Protein 4X1P (pdb70)

Foldseek 3Di:
DADFDFDFLLVVQQKKWKWFADPVGDIGTQEIWGNADQFKTKFFQVSCVVPVDQQGMKMKGLQFFRPDRDPPMDIWGFPDKAADPPWDDDPFFIPSTMIMTGTAHPVRGTDDDDSRHDHAHADAAPDADDFQAKWKAKFQAPNALPDPDTGGGIGMHIWTWHDPVLCCPVLAPNPSDDPQKTFTAHPQLRAADYPRHFTTFTWGQRPNGTHRQWTFGGWDGHSDPNITTMTGGRSNCVVVVVVVVVD/DDDDVPDRD

Radius of gyration: 16.73 Å; Cα contacts (8 Å, |Δi|>4): 683; chains: 2; bounding box: 39×40×45 Å

Secondary structure (DSSP, 8-state):
---------/-BSSEE--GGGSTTEEEEEEE-TTS-EEEEEEEEEEETTEEEE-GGGTTTS--GGGEEEEES--BSSS--TT-EEEEEEEEEE-TT-EE-SS-EES--EEEEEE-TTS-----BTTB---BPPPTT--PPTT-EEEEEES--SSTT-SS--SB-EEEEEEEE-HHHHTSTTTTGGG--TTEEEEE-TTS--B--TT-TT-EEEEEETTEEEEEEEEEE-SSSSBTTB-EEEEEGGG-HHHHHHHHH-

Sequence (256 aa):
IIGGEFTTIENQPWFAAIYRRHRGGSVTYVCGGSLISPCWVISATHCFIDYPKKEDYIVYLGRSRLNSNTQGEMKFEVENLILHKDYSADTLAYHNDIALLKIRSKEGRCAQPSRTIQTIALPSMYNDPQFGTSCEITGFGKEQSTDYLYPEQLKMTVVKLISHRECQQPHYYGSEVTTKMLCAADPQWKTDSCQGDSGGPLVCSLQGRMTLTGIVSWGRGCALKDKPGVYTRVSHFLPWIRSHTKECPAYSYLDCC

Nearest PDB structures (foldseek):
  4h42-assembly1_U  TM=1.001E+00  e=3.809E-50  Homo sapiens
  3mwi-assembly1_U  TM=1.003E+00  e=4.498E-50  Homo sapiens
  6l05-assembly1_U  TM=1.001E+00  e=8.741E-50  Homo sapiens
  1sc8-assembly1_U  TM=9.979E-01  e=1.153E-49  Homo sapiens
  3ig6-assembly1_B  TM=9.899E-01  e=9.995E-49  Homo sapiens

Solvent-accessible surface area: 11824 Å² total

Structure (mmCIF, N/CA/C/O backbone):
data_4X1P
#
_entry.id   4X1P
#
_cell.length_a   121.082
_cell.length_b   121.082
_cell.length_c   43.242
_cell.angle_alpha   90.00
_cell.angle_beta   90.00
_cell.angle_gamma   120.00
#
_symmetry.space_group_name_H-M   'H 3'
#
loop_
_entity.id
_entity.type
_entity.pdbx_description
1 polymer 'Urokinase-type plasminogen activator'
2 polymer MUPAIN-1-17
3 non-polymer 'SULFATE ION'
4 non-polymer 'TRIETHYLENE GLYCOL'
5 non-polymer piperidine-1-carboximidamide
6 water water
#
loop_
_atom_site.group_PDB
_atom_site.id
_atom_site.type_symbol
_atom_site.label_atom_id
_atom_site.label_alt_id
_atom_site.label_comp_id
_atom_site.label_asym_id
_atom_site.label_entity_id
_atom_site.label_seq_id
_atom_site.pdbx_PDB_ins_code
_atom_site.Cartn_x
_atom_site.Cartn_y
_atom_site.Cartn_z
_atom_site.occupancy
_atom_site.B_iso_or_equiv
_atom_site.auth_seq_id
_atom_site.auth_comp_id
_atom_site.auth_asym_id
_atom_site.auth_atom_id
_atom_site.pdbx_PDB_model_num
ATOM 1 N N . ILE A 1 1 ? 34.758 9.079 -8.202 1.00 10.97 16 ILE U N 1
ATOM 2 C CA . ILE A 1 1 ? 36.187 9.607 -8.156 1.00 11.67 16 ILE U CA 1
ATOM 3 C C . ILE A 1 1 ? 36.971 9.115 -9.340 1.00 12.24 16 ILE U C 1
ATOM 4 O O . ILE A 1 1 ? 37.140 7.939 -9.433 1.00 13.25 16 ILE U O 1
ATOM 9 N N . ILE A 1 2 ? 37.419 10.066 -10.200 1.00 11.31 17 ILE U N 1
ATOM 10 C CA . ILE A 1 2 ? 38.283 9.688 -11.306 1.00 11.55 17 ILE U CA 1
ATOM 11 C C . ILE A 1 2 ? 39.713 9.648 -10.691 1.00 12.19 17 ILE U C 1
ATOM 12 O O . ILE A 1 2 ? 40.083 10.578 -9.962 1.00 13.57 17 ILE U O 1
ATOM 17 N N . GLY A 1 3 ? 40.489 8.612 -11.023 1.00 12.79 18 GLY U N 1
ATOM 18 C CA . GLY A 1 3 ? 41.808 8.475 -10.456 1.00 14.16 18 GLY U CA 1
ATOM 19 C C . GLY A 1 3 ? 41.752 8.242 -8.919 1.00 15.44 18 GLY U C 1
ATOM 20 O O . GLY A 1 3 ? 40.811 7.603 -8.441 1.00 16.19 18 GLY U O 1
ATOM 21 N N . GLY A 1 4 ? 42.702 8.765 -8.149 1.00 14.44 19 GLY U N 1
ATOM 22 C CA . GLY A 1 4 ? 42.669 8.485 -6.705 1.00 12.43 19 GLY U CA 1
ATOM 23 C C . GLY A 1 4 ? 42.896 7.078 -6.380 1.00 14.11 19 GLY U C 1
ATOM 24 O O . GLY A 1 4 ? 43.536 6.343 -7.179 1.00 14.93 19 GLY U O 1
ATOM 25 N N . GLU A 1 5 ? 42.396 6.677 -5.198 1.00 13.02 20 GLU U N 1
ATOM 26 C CA . GLU A 1 5 ? 42.701 5.392 -4.681 1.00 13.03 20 GLU U CA 1
ATOM 27 C C . GLU A 1 5 ? 41.506 4.855 -3.968 1.00 13.07 20 GLU U C 1
ATOM 28 O O . GLU A 1 5 ? 40.626 5.622 -3.423 1.00 13.85 20 GLU U O 1
ATOM 34 N N . PHE A 1 6 ? 41.459 3.544 -3.922 1.00 11.40 21 PHE U N 1
ATOM 35 C CA . PHE A 1 6 ? 40.458 2.930 -3.028 1.00 11.51 21 PHE U CA 1
ATOM 36 C C . PHE A 1 6 ? 40.746 3.179 -1.602 1.00 13.31 21 PHE U C 1
ATOM 37 O O . PHE A 1 6 ? 41.882 3.375 -1.243 1.00 14.46 21 PHE U O 1
ATOM 45 N N . THR A 1 7 ? 39.684 3.117 -0.816 1.00 13.29 22 THR U N 1
ATOM 46 C CA . THR A 1 7 ? 39.828 3.332 0.617 1.00 13.91 22 THR U CA 1
ATOM 47 C C . THR A 1 7 ? 38.779 2.519 1.373 1.00 13.29 22 THR U C 1
ATOM 48 O O . THR A 1 7 ? 37.927 1.862 0.778 1.00 14.59 22 THR U O 1
ATOM 52 N N . THR A 1 8 ? 38.744 2.725 2.671 1.00 13.85 23 THR U N 1
ATOM 53 C CA . THR A 1 8 ? 37.631 2.193 3.501 1.00 12.98 23 THR U CA 1
ATOM 54 C C . THR A 1 8 ? 37.230 3.314 4.446 1.00 12.44 23 THR U C 1
ATOM 55 O O . THR A 1 8 ? 37.841 4.359 4.558 1.00 14.67 23 THR U O 1
ATOM 59 N N . ILE A 1 9 ? 36.092 3.052 5.125 1.00 12.95 24 ILE U N 1
ATOM 60 C CA . ILE A 1 9 ? 35.399 4.129 5.876 1.00 12.28 24 ILE U CA 1
ATOM 61 C C . ILE A 1 9 ? 36.207 4.555 7.073 1.00 11.60 24 ILE U C 1
ATOM 62 O O . ILE A 1 9 ? 36.008 5.674 7.539 1.00 13.36 24 ILE U O 1
ATOM 67 N N . GLU A 1 10 ? 37.136 3.721 7.552 1.00 12.73 25 GLU U N 1
ATOM 68 C CA . GLU A 1 10 ? 37.986 4.224 8.620 1.00 12.90 25 GLU U CA 1
ATOM 69 C C . GLU A 1 10 ? 38.764 5.448 8.254 1.00 12.39 25 GLU U C 1
ATOM 70 O O . GLU A 1 10 ? 39.150 6.197 9.189 1.00 13.99 25 GLU U O 1
ATOM 76 N N . ASN A 1 11 ? 39.039 5.673 6.962 1.00 12.35 26 ASN U N 1
ATOM 77 C CA . ASN A 1 11 ? 39.813 6.806 6.504 1.00 13.24 26 ASN U CA 1
ATOM 78 C C . ASN A 1 11 ? 38.922 8.039 6.164 1.00 14.51 26 ASN U C 1
ATOM 79 O O . ASN A 1 11 ? 39.414 9.080 5.767 1.00 16.37 26 ASN U O 1
ATOM 84 N N . GLN A 1 12 ? 37.638 7.892 6.425 1.00 13.55 27 GLN U N 1
ATOM 85 C CA . GLN A 1 12 ? 36.683 9.040 6.155 1.00 14.37 27 GLN U CA 1
ATOM 86 C C . GLN A 1 12 ? 35.407 8.721 6.969 1.00 12.62 27 GLN U C 1
ATOM 87 O O . GLN A 1 12 ? 34.296 8.501 6.433 1.00 13.20 27 GLN U O 1
ATOM 93 N N . PRO A 1 13 ? 35.536 8.628 8.299 1.00 13.24 28 PRO U N 1
ATOM 94 C CA . PRO A 1 13 ? 34.441 7.951 9.033 1.00 11.73 28 PRO U CA 1
ATOM 95 C C . PRO A 1 13 ? 33.167 8.791 9.284 1.00 12.00 28 PRO U C 1
ATOM 96 O O . PRO A 1 13 ? 32.190 8.237 9.800 1.00 15.72 28 PRO U O 1
ATOM 100 N N . TRP A 1 14 ? 33.239 10.019 8.792 1.00 12.31 29 TRP U N 1
ATOM 101 C CA . TRP A 1 14 ? 32.033 10.907 8.715 1.00 13.38 29 TRP U CA 1
ATOM 102 C C . TRP A 1 14 ? 31.304 10.691 7.432 1.00 13.03 29 TRP U C 1
ATOM 103 O O . TRP A 1 14 ? 30.201 11.257 7.208 1.00 13.06 29 TRP U O 1
ATOM 114 N N . PHE A 1 15 ? 31.799 9.844 6.532 1.00 12.23 30 PHE U N 1
ATOM 115 C CA . PHE A 1 15 ? 31.138 9.798 5.206 1.00 10.74 30 PHE U CA 1
ATOM 116 C C . PHE A 1 15 ? 29.824 9.028 5.301 1.00 10.73 30 PHE U C 1
ATOM 117 O O . PHE A 1 15 ? 29.777 7.949 5.898 1.00 13.11 30 PHE U O 1
ATOM 125 N N . ALA A 1 16 ? 28.744 9.616 4.731 1.00 9.92 31 ALA U N 1
ATOM 126 C CA . ALA A 1 16 ? 27.434 8.973 4.747 1.00 10.73 31 ALA U CA 1
ATOM 127 C C . ALA A 1 16 ? 27.032 8.647 3.324 1.00 11.97 31 ALA U C 1
ATOM 128 O O . ALA A 1 16 ? 27.221 9.424 2.416 1.00 13.00 31 ALA U O 1
ATOM 130 N N . ALA A 1 17 ? 26.516 7.441 3.162 1.00 11.15 32 ALA U N 1
ATOM 131 C CA . ALA A 1 17 ? 26.066 6.913 1.877 1.00 11.21 32 ALA U CA 1
ATOM 132 C C . ALA A 1 17 ? 24.545 6.972 1.876 1.00 11.92 32 ALA U C 1
ATOM 133 O O . ALA A 1 17 ? 23.891 6.378 2.770 1.00 12.82 32 ALA U O 1
ATOM 135 N N . ILE A 1 18 ? 24.006 7.760 0.911 1.00 12.06 33 ILE U N 1
ATOM 136 C CA . ILE A 1 18 ? 22.560 8.019 0.863 1.00 12.72 33 ILE U CA 1
ATOM 137 C C . ILE A 1 18 ? 21.872 7.360 -0.318 1.00 12.54 33 ILE U C 1
ATOM 138 O O . ILE A 1 18 ? 22.403 7.456 -1.435 1.00 12.98 33 ILE U O 1
ATOM 143 N N . TYR A 1 19 ? 20.829 6.549 -0.048 1.00 13.93 34 TYR U N 1
ATOM 144 C CA . TYR A 1 19 ? 20.130 5.786 -1.024 1.00 14.39 34 TYR U CA 1
ATOM 145 C C . TYR A 1 19 ? 18.637 6.188 -1.070 1.00 14.13 34 TYR U C 1
ATOM 146 O O . TYR A 1 19 ? 18.133 6.735 -0.131 1.00 14.58 34 TYR U O 1
ATOM 155 N N . ARG A 1 20 ? 17.998 5.900 -2.207 1.00 15.59 35 ARG U N 1
ATOM 156 C CA . ARG A 1 20 ? 16.565 6.155 -2.416 1.00 17.56 35 ARG U CA 1
ATOM 157 C C . ARG A 1 20 ? 15.802 4.864 -2.703 1.00 19.40 35 ARG U C 1
ATOM 158 O O . ARG A 1 20 ? 16.242 4.128 -3.465 1.00 17.90 35 ARG U O 1
ATOM 166 N N . ARG A 1 21 ? 14.663 4.650 -2.061 1.00 19.24 36 ARG U N 1
ATOM 167 C CA . ARG A 1 21 ? 13.774 3.543 -2.363 1.00 26.86 36 ARG U CA 1
ATOM 168 C C . ARG A 1 21 ? 12.758 3.908 -3.424 1.00 28.65 36 ARG U C 1
ATOM 169 O O . ARG A 1 21 ? 12.173 4.940 -3.386 1.00 26.99 36 ARG U O 1
ATOM 177 N N . HIS A 1 22 ? 12.608 3.037 -4.393 1.00 26.57 37 HIS U N 1
ATOM 178 C CA . HIS A 1 22 ? 11.699 3.231 -5.491 1.00 33.32 37 HIS U CA 1
ATOM 179 C C . HIS A 1 22 ? 10.353 2.638 -5.256 1.00 32.55 37 HIS U C 1
ATOM 180 O O . HIS A 1 22 ? 10.195 1.664 -4.546 1.00 35.52 37 HIS U O 1
ATOM 187 N N . ARG A 1 23 A 9.374 3.283 -5.870 1.00 57.02 37 ARG U N 1
ATOM 188 C CA . ARG A 1 23 A 7.989 2.821 -5.913 1.00 61.99 37 ARG U CA 1
ATOM 189 C C . ARG A 1 23 A 7.824 1.288 -5.793 1.00 65.10 37 ARG U C 1
ATOM 190 O O . ARG A 1 23 A 7.152 0.803 -4.900 1.00 66.30 37 ARG U O 1
ATOM 198 N N . GLY A 1 24 B 8.458 0.530 -6.654 1.00 45.39 37 GLY U N 1
ATOM 199 C CA . GLY A 1 24 B 8.374 -0.898 -6.533 1.00 45.57 37 GLY U CA 1
ATOM 200 C C . GLY A 1 24 B 9.405 -1.579 -5.667 1.00 39.79 37 GLY U C 1
ATOM 201 O O . GLY A 1 24 B 9.560 -2.778 -5.725 1.00 51.01 37 GLY U O 1
ATOM 202 N N . GLY A 1 25 C 10.136 -0.816 -4.857 1.00 42.18 37 GLY U N 1
ATOM 203 C CA . GLY A 1 25 C 10.985 -1.401 -3.836 1.00 43.03 37 GLY U CA 1
ATOM 204 C C . GLY A 1 25 C 12.478 -1.551 -4.044 1.00 36.43 37 GLY U C 1
ATOM 205 O O . GLY A 1 25 C 13.171 -1.832 -3.119 1.00 42.15 37 GLY U O 1
ATOM 206 N N . SER A 1 26 D 12.956 -1.342 -5.252 1.00 31.32 37 SER U N 1
ATOM 207 C CA . SER A 1 26 D 14.404 -1.321 -5.448 1.00 27.64 37 SER U CA 1
ATOM 208 C C . SER A 1 26 D 15.007 -0.086 -4.811 1.00 28.80 37 SER U C 1
ATOM 209 O O . SER A 1 26 D 14.340 0.864 -4.692 1.00 31.87 37 SER U O 1
ATOM 212 N N . VAL A 1 27 ? 16.272 -0.174 -4.417 1.00 24.85 38 VAL U N 1
ATOM 213 C CA . VAL A 1 27 ? 16.970 0.874 -3.725 1.00 24.28 38 VAL U CA 1
ATOM 214 C C . VAL A 1 27 ? 18.218 1.235 -4.513 1.00 24.47 38 VAL U C 1
ATOM 215 O O . VAL A 1 27 ? 18.967 0.391 -4.847 1.00 26.35 38 VAL U O 1
ATOM 219 N N . THR A 1 28 ? 18.387 2.493 -4.830 1.00 17.16 39 THR U N 1
ATOM 220 C CA . THR A 1 28 ? 19.511 2.918 -5.612 1.00 17.71 39 THR U CA 1
ATOM 221 C C . THR A 1 28 ? 20.335 4.010 -4.890 1.00 15.69 39 THR U C 1
ATOM 222 O O . THR A 1 28 ? 19.810 4.687 -4.141 1.00 15.76 39 THR U O 1
ATOM 226 N N . TYR A 1 29 ? 21.631 4.098 -5.169 1.00 13.76 40 TYR U N 1
ATOM 227 C CA . TYR A 1 29 ? 22.455 5.123 -4.518 1.00 14.75 40 TYR U CA 1
ATOM 228 C C . TYR A 1 29 ? 22.131 6.509 -5.090 1.00 15.69 40 TYR U C 1
ATOM 229 O O . TYR A 1 29 ? 21.938 6.683 -6.347 1.00 17.42 40 TYR U O 1
ATOM 238 N N . VAL A 1 30 ? 22.115 7.483 -4.218 1.00 12.10 41 VAL U N 1
ATOM 239 C CA . VAL A 1 30 ? 21.858 8.877 -4.567 1.00 13.62 41 VAL U CA 1
ATOM 240 C C . VAL A 1 30 ? 23.101 9.663 -4.539 1.00 13.53 41 VAL U C 1
ATOM 241 O O . VAL A 1 30 ? 23.479 10.250 -5.522 1.00 15.02 41 VAL U O 1
ATOM 245 N N . CYS A 1 31 ? 23.685 9.821 -3.366 1.00 12.27 42 CYS U N 1
ATOM 246 C CA . CYS A 1 31 ? 24.733 10.866 -3.210 1.00 12.96 42 CYS U CA 1
ATOM 247 C C . CYS A 1 31 ? 25.449 10.532 -1.922 1.00 12.35 42 CYS U C 1
ATOM 248 O O . CYS A 1 31 ? 25.002 9.731 -1.128 1.00 12.19 42 CYS U O 1
ATOM 251 N N . GLY A 1 32 ? 26.549 11.258 -1.725 1.00 11.70 43 GLY U N 1
ATOM 252 C CA . GLY A 1 32 ? 27.215 11.219 -0.425 1.00 10.46 43 GLY U CA 1
ATOM 253 C C . GLY A 1 32 ? 26.793 12.302 0.517 1.00 11.61 43 GLY U C 1
ATOM 254 O O . GLY A 1 32 ? 25.997 13.188 0.158 1.00 11.75 43 GLY U O 1
ATOM 255 N N . GLY A 1 33 ? 27.259 12.197 1.783 1.00 11.17 44 GLY U N 1
ATOM 256 C CA . GLY A 1 33 ? 27.017 13.275 2.730 1.00 11.49 44 GLY U CA 1
ATOM 257 C C . GLY A 1 33 ? 28.093 13.189 3.811 1.00 12.62 44 GLY U C 1
ATOM 258 O O . GLY A 1 33 ? 28.912 12.281 3.748 1.00 12.90 44 GLY U O 1
ATOM 259 N N . SER A 1 34 ? 28.023 14.093 4.805 1.00 11.89 45 SER U N 1
ATOM 260 C CA . SER A 1 34 ? 28.992 14.054 5.913 1.00 11.72 45 SER U CA 1
ATOM 261 C C . SER A 1 34 ? 28.283 14.207 7.263 1.00 13.28 45 SER U C 1
ATOM 262 O O . SER A 1 34 ? 27.460 15.095 7.415 1.00 12.91 45 SER U O 1
ATOM 265 N N . LEU A 1 35 ? 28.702 13.406 8.244 1.00 12.96 46 LEU U N 1
ATOM 266 C CA . LEU A 1 35 ? 28.115 13.427 9.610 1.00 12.76 46 LEU U CA 1
ATOM 267 C C . LEU A 1 35 ? 28.745 14.664 10.296 1.00 14.69 46 LEU U C 1
ATOM 268 O O . LEU A 1 35 ? 29.924 14.729 10.525 1.00 14.98 46 LEU U O 1
ATOM 273 N N . ILE A 1 36 ? 27.930 15.637 10.668 1.00 15.16 47 ILE U N 1
ATOM 274 C CA . ILE A 1 36 ? 28.463 16.807 11.330 1.00 15.31 47 ILE U CA 1
ATOM 275 C C . ILE A 1 36 ? 28.075 16.794 12.831 1.00 17.37 47 ILE U C 1
ATOM 276 O O . ILE A 1 36 ? 28.684 17.523 13.612 1.00 18.54 47 ILE U O 1
ATOM 281 N N . SER A 1 37 ? 27.109 15.970 13.190 1.00 17.56 48 SER U N 1
ATOM 282 C CA . SER A 1 37 ? 26.819 15.700 14.617 1.00 19.01 48 SER U CA 1
ATOM 283 C C . SER A 1 37 ? 26.047 14.404 14.612 1.00 19.24 48 SER U C 1
ATOM 284 O O . SER A 1 37 ? 25.584 13.956 13.558 1.00 19.66 48 SER U O 1
ATOM 287 N N . PRO A 1 38 ? 25.838 13.783 15.772 1.00 19.29 49 PRO U N 1
ATOM 288 C CA . PRO A 1 38 ? 25.211 12.483 15.733 1.00 18.32 49 PRO U CA 1
ATOM 289 C C . PRO A 1 38 ? 23.914 12.418 14.999 1.00 18.17 49 PRO U C 1
ATOM 290 O O . PRO A 1 38 ? 23.609 11.356 14.490 1.00 17.40 49 PRO U O 1
ATOM 294 N N . CYS A 1 39 ? 23.082 13.469 15.019 1.00 17.97 50 CYS U N 1
ATOM 295 C CA . CYS A 1 39 ? 21.770 13.352 14.382 1.00 20.06 50 CYS U CA 1
ATOM 296 C C . CYS A 1 39 ? 21.746 14.054 13.040 1.00 18.95 50 CYS U C 1
ATOM 297 O O . CYS A 1 39 ? 20.730 14.059 12.403 1.00 18.49 50 CYS U O 1
ATOM 300 N N . TRP A 1 40 ? 22.870 14.535 12.564 1.00 18.59 51 TRP U N 1
ATOM 301 C CA . TRP A 1 40 ? 22.808 15.405 11.308 1.00 17.45 51 TRP U CA 1
ATOM 302 C C . TRP A 1 40 ? 23.837 15.090 10.291 1.00 17.05 51 TRP U C 1
ATOM 303 O O . TRP A 1 40 ? 25.044 15.120 10.575 1.00 15.23 51 TRP U O 1
ATOM 314 N N . VAL A 1 41 ? 23.354 14.861 9.088 1.00 15.15 52 VAL U N 1
ATOM 315 C CA . VAL A 1 41 ? 24.189 14.685 7.914 1.00 13.91 52 VAL U CA 1
ATOM 316 C C . VAL A 1 41 ? 23.990 15.869 6.966 1.00 15.52 52 VAL U C 1
ATOM 317 O O . VAL A 1 41 ? 22.868 16.299 6.718 1.00 15.46 52 VAL U O 1
ATOM 321 N N . ILE A 1 42 ? 25.104 16.387 6.438 1.00 11.09 53 ILE U N 1
ATOM 322 C CA . ILE A 1 42 ? 25.069 17.486 5.457 1.00 11.77 53 ILE U CA 1
ATOM 323 C C . ILE A 1 42 ? 25.403 17.020 4.092 1.00 13.53 53 ILE U C 1
ATOM 324 O O . ILE A 1 42 ? 26.305 16.178 3.928 1.00 11.86 53 ILE U O 1
ATOM 329 N N . SER A 1 43 ? 24.669 17.530 3.096 1.00 10.54 54 SER U N 1
ATOM 330 C CA . SER A 1 43 ? 24.794 17.046 1.698 1.00 12.14 54 SER U CA 1
ATOM 331 C C . SER A 1 43 ? 24.392 18.197 0.786 1.00 11.97 54 SER U C 1
ATOM 332 O O . SER A 1 43 ? 24.587 19.360 1.201 1.00 13.27 54 SER U O 1
ATOM 335 N N . ALA A 1 44 ? 24.031 17.888 -0.456 1.00 12.44 55 ALA U N 1
ATOM 336 C CA . ALA A 1 44 ? 23.793 18.948 -1.461 1.00 12.17 55 ALA U CA 1
ATOM 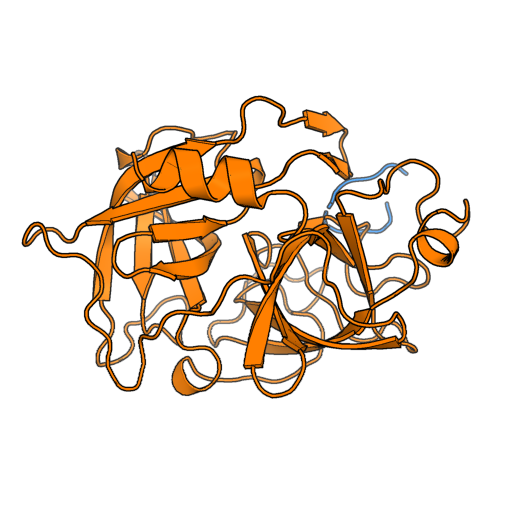337 C C . ALA A 1 44 ? 22.267 18.855 -1.798 1.00 12.51 55 ALA U C 1
ATOM 338 O O . ALA A 1 44 ? 21.753 17.761 -2.081 1.00 13.71 55 ALA U O 1
ATOM 340 N N . THR A 1 45 ? 21.565 19.995 -1.865 1.00 12.75 56 THR U N 1
ATOM 341 C CA . THR A 1 45 ? 20.170 19.998 -2.295 1.00 13.08 56 THR U CA 1
ATOM 342 C C . THR A 1 45 ? 19.917 19.396 -3.667 1.00 13.71 56 THR U C 1
ATOM 343 O O . THR A 1 45 ? 18.881 18.716 -3.817 1.00 14.50 56 THR U O 1
ATOM 347 N N . HIS A 1 46 ? 20.796 19.540 -4.672 1.00 12.51 57 HIS U N 1
ATOM 348 C CA . HIS A 1 46 ? 20.427 19.013 -5.999 1.00 13.06 57 HIS U CA 1
ATOM 349 C C . HIS A 1 46 ? 20.205 17.517 -5.986 1.00 13.73 57 HIS U C 1
ATOM 350 O O . HIS A 1 46 ? 19.518 16.950 -6.888 1.00 16.62 57 HIS U O 1
ATOM 357 N N . CYS A 1 47 ? 20.812 16.836 -4.965 1.00 13.61 58 CYS U N 1
ATOM 358 C CA . CYS A 1 47 ? 20.696 15.390 -4.927 1.00 14.95 58 CYS U CA 1
ATOM 359 C C . CYS A 1 47 ? 19.279 14.947 -4.592 1.00 13.65 58 CYS U C 1
ATOM 360 O O . CYS A 1 47 ? 18.884 13.823 -4.889 1.00 16.40 58 CYS U O 1
ATOM 363 N N . PHE A 1 48 ? 18.453 15.847 -4.029 1.00 15.36 59 PHE U N 1
ATOM 364 C CA . PHE A 1 48 ? 17.129 15.474 -3.430 1.00 14.44 59 PHE U CA 1
ATOM 365 C C . PHE A 1 48 ? 15.958 16.276 -4.045 1.00 15.01 59 PHE U C 1
ATOM 366 O O . PHE A 1 48 ? 14.781 15.932 -3.788 1.00 17.01 59 PHE U O 1
ATOM 374 N N . ILE A 1 49 ? 16.295 17.282 -4.853 1.00 16.26 60 ILE U N 1
ATOM 375 C CA . ILE A 1 49 ? 15.306 18.346 -5.255 1.00 20.35 60 ILE U CA 1
ATOM 376 C C . ILE A 1 49 ? 14.194 17.710 -6.098 1.00 21.40 60 ILE U C 1
ATOM 377 O O . ILE A 1 49 ? 12.987 18.065 -5.940 1.00 25.41 60 ILE U O 1
ATOM 382 N N . ASP A 1 50 A 14.442 16.463 -6.899 1.00 18.57 60 ASP U N 1
ATOM 383 C CA . ASP A 1 50 A 13.414 15.763 -7.713 1.00 22.70 60 ASP U CA 1
ATOM 384 C C . ASP A 1 50 A 12.490 14.873 -6.924 1.00 22.41 60 ASP U C 1
ATOM 385 O O . ASP A 1 50 A 11.416 14.478 -7.388 1.00 22.09 60 ASP U O 1
ATOM 390 N N . TYR A 1 51 B 13.096 14.403 -5.666 1.00 22.26 60 TYR U N 1
ATOM 391 C CA . TYR A 1 51 B 12.361 13.540 -4.805 1.00 23.86 60 TYR U CA 1
ATOM 392 C C . TYR A 1 51 B 12.455 14.076 -3.387 1.00 22.10 60 TYR U C 1
ATOM 393 O O . TYR A 1 51 B 13.144 13.549 -2.486 1.00 19.76 60 TYR U O 1
ATOM 402 N N . PRO A 1 52 C 11.620 15.146 -3.013 1.00 18.88 60 PRO U N 1
ATOM 403 C CA . PRO A 1 52 C 11.969 15.860 -1.774 1.00 18.39 60 PRO U CA 1
ATOM 404 C C . PRO A 1 52 C 11.390 15.218 -0.546 1.00 20.84 60 PRO U C 1
ATOM 405 O O . PRO A 1 52 C 11.478 15.812 0.585 1.00 23.35 60 PRO U O 1
ATOM 409 N N . LYS A 1 53 ? 10.770 14.067 -0.719 1.00 21.52 61 LYS U N 1
ATOM 410 C CA . LYS A 1 53 ? 10.061 13.438 0.390 1.00 23.59 61 LYS U CA 1
ATOM 411 C C . LYS A 1 53 ? 11.038 12.582 1.241 1.00 21.76 61 LYS U C 1
ATOM 412 O O . LYS A 1 53 ? 11.642 11.614 0.706 1.00 23.06 61 LYS U O 1
ATOM 418 N N . LYS A 1 54 ? 11.145 12.964 2.522 1.00 19.48 62 LYS U N 1
ATOM 419 C CA . LYS A 1 54 ? 12.116 12.350 3.470 1.00 18.37 62 LYS U CA 1
ATOM 420 C C . LYS A 1 54 ? 11.940 10.857 3.502 1.00 19.39 62 LYS U C 1
ATOM 421 O O . LYS A 1 54 ? 12.902 10.074 3.827 1.00 20.58 62 LYS U O 1
ATOM 427 N N . GLU A 1 55 A 10.633 10.142 3.347 1.00 22.47 62 GLU U N 1
ATOM 428 C CA . GLU A 1 55 A 10.378 8.736 3.597 1.00 24.70 62 GLU U CA 1
ATOM 429 C C . GLU A 1 55 A 11.063 7.899 2.552 1.00 22.74 62 GLU U C 1
ATOM 430 O O . GLU A 1 55 A 11.154 6.677 2.721 1.00 28.36 62 GLU U O 1
ATOM 436 N N . ASP A 1 56 ? 11.563 8.553 1.493 1.00 22.95 63 ASP U N 1
ATOM 437 C CA . ASP A 1 56 ? 12.100 7.857 0.344 1.00 26.61 63 ASP U CA 1
ATOM 438 C C . ASP A 1 56 ? 13.576 7.448 0.614 1.00 25.08 63 ASP U C 1
ATOM 439 O O . ASP A 1 56 ? 14.138 6.708 -0.190 1.00 27.03 63 ASP U O 1
ATOM 444 N N . TYR A 1 57 ? 14.175 7.900 1.693 1.00 21.56 64 TYR U N 1
ATOM 445 C CA . TYR A 1 57 ? 15.643 7.809 1.769 1.00 18.22 64 TYR U CA 1
ATOM 446 C C . TYR A 1 57 ? 16.139 6.895 2.867 1.00 18.27 64 TYR U C 1
ATOM 447 O O . TYR A 1 57 ? 15.501 6.727 3.917 1.00 19.34 64 TYR U O 1
ATOM 456 N N . ILE A 1 58 ? 17.301 6.283 2.596 1.00 16.16 65 ILE U N 1
ATOM 457 C CA . ILE A 1 58 ? 18.002 5.538 3.623 1.00 16.94 65 ILE U CA 1
ATOM 458 C C . ILE A 1 58 ? 19.447 6.063 3.658 1.00 16.15 65 ILE U C 1
ATOM 459 O O . ILE A 1 58 ? 20.040 6.309 2.626 1.00 17.25 65 ILE U O 1
ATOM 464 N N . VAL A 1 59 ? 19.980 6.246 4.856 1.00 14.95 66 VAL U N 1
ATOM 465 C CA . VAL A 1 59 ? 21.300 6.717 5.098 1.00 14.46 66 VAL U CA 1
ATOM 466 C C . VAL A 1 59 ? 22.107 5.687 5.873 1.00 14.88 66 VAL U C 1
ATOM 467 O O . VAL A 1 59 ? 21.697 5.191 6.943 1.00 15.38 66 VAL U O 1
ATOM 471 N N . TYR A 1 60 ? 23.256 5.360 5.296 1.00 14.05 67 TYR U N 1
ATOM 472 C CA . TYR A 1 60 ? 24.203 4.499 6.090 1.00 16.24 67 TYR U CA 1
ATOM 473 C C . TYR A 1 60 ? 25.379 5.261 6.562 1.00 15.03 67 TYR U C 1
ATOM 474 O O . TYR A 1 60 ? 25.952 6.134 5.824 1.00 14.73 67 TYR U O 1
ATOM 483 N N . LEU A 1 61 ? 25.857 4.896 7.755 1.00 15.25 68 LEU U N 1
ATOM 484 C CA . LEU A 1 61 ? 27.147 5.331 8.273 1.00 15.31 68 LEU U CA 1
ATOM 485 C C . LEU A 1 61 ? 28.013 4.072 8.493 1.00 13.70 68 LEU U C 1
ATOM 486 O O . LEU A 1 61 ? 27.490 3.032 8.660 1.00 15.82 68 LEU U O 1
ATOM 491 N N . GLY A 1 62 ? 29.331 4.256 8.443 1.00 14.04 69 GLY U N 1
ATOM 492 C CA . GLY A 1 62 ? 30.260 3.172 8.647 1.00 14.77 69 GLY U CA 1
ATOM 493 C C . GLY A 1 62 ? 30.257 2.150 7.514 1.00 13.10 69 GLY U C 1
ATOM 494 O O . GLY A 1 62 ? 30.610 0.954 7.720 1.00 15.08 69 GLY U O 1
ATOM 495 N N . ARG A 1 63 ? 29.927 2.606 6.303 1.00 14.48 70 ARG U N 1
ATOM 496 C CA . ARG A 1 63 ? 29.880 1.701 5.132 1.00 14.02 70 ARG U CA 1
ATOM 497 C C . ARG A 1 63 ? 31.018 1.978 4.135 1.00 15.70 70 ARG U C 1
ATOM 498 O O . ARG A 1 63 ? 31.251 3.121 3.702 1.00 15.95 70 ARG U O 1
ATOM 506 N N . SER A 1 64 ? 31.707 0.914 3.787 1.00 12.98 71 SER U N 1
ATOM 507 C CA . SER A 1 64 ? 32.875 1.013 2.867 1.00 14.20 71 SER U CA 1
ATOM 508 C C . SER A 1 64 ? 32.509 0.582 1.522 1.00 14.34 71 SER U C 1
ATOM 509 O O . SER A 1 64 ? 33.338 0.781 0.602 1.00 15.75 71 SER U O 1
ATOM 512 N N . ARG A 1 65 ? 31.417 -0.146 1.400 1.00 13.19 72 ARG U N 1
ATOM 513 C CA . ARG A 1 65 ? 31.038 -0.793 0.112 1.00 15.19 72 ARG U CA 1
ATOM 514 C C . ARG A 1 65 ? 29.645 -0.340 -0.347 1.00 15.89 72 ARG U C 1
ATOM 515 O O . ARG A 1 65 ? 28.741 -0.066 0.477 1.00 16.35 72 ARG U O 1
ATOM 523 N N . LEU A 1 66 ? 29.457 -0.223 -1.651 1.00 14.59 73 LEU U N 1
ATOM 524 C CA . LEU A 1 66 ? 28.202 0.338 -2.186 1.00 15.67 73 LEU U CA 1
ATOM 525 C C . LEU A 1 66 ? 27.003 -0.602 -2.048 1.00 15.59 73 LEU U C 1
ATOM 526 O O . LEU A 1 66 ? 25.904 -0.174 -1.653 1.00 16.62 73 LEU U O 1
ATOM 531 N N . ASN A 1 67 ? 27.228 -1.878 -2.320 1.00 16.96 74 ASN U N 1
ATOM 532 C CA . ASN A 1 67 ? 26.140 -2.863 -2.351 1.00 17.41 74 ASN U CA 1
ATOM 533 C C . ASN A 1 67 ? 26.298 -4.039 -1.488 1.00 20.10 74 ASN U C 1
ATOM 534 O O . ASN A 1 67 ? 25.583 -5.016 -1.718 1.00 22.21 74 ASN U O 1
ATOM 539 N N . SER A 1 68 ? 27.143 -3.976 -0.493 1.00 20.37 75 SER U N 1
ATOM 540 C CA . SER A 1 68 ? 27.134 -4.935 0.586 1.00 25.63 75 SER U CA 1
ATOM 541 C C . SER A 1 68 ? 27.404 -4.324 1.908 1.00 24.21 75 SER U C 1
ATOM 542 O O . SER A 1 68 ? 27.894 -3.170 2.037 1.00 23.69 75 SER U O 1
ATOM 545 N N . ASN A 1 69 ? 27.118 -5.079 2.940 1.00 24.28 76 ASN U N 1
ATOM 546 C CA . ASN A 1 69 ? 27.182 -4.507 4.278 1.00 30.01 76 ASN U CA 1
ATOM 547 C C . ASN A 1 69 ? 28.632 -4.517 4.737 1.00 26.83 76 ASN U C 1
ATOM 548 O O . ASN A 1 69 ? 29.444 -5.334 4.310 1.00 25.88 76 ASN U O 1
ATOM 553 N N . THR A 1 70 ? 28.989 -3.498 5.483 1.00 19.37 77 THR U N 1
ATOM 554 C CA . THR A 1 70 ? 30.284 -3.459 6.105 1.00 17.21 77 THR U CA 1
ATOM 555 C C . THR A 1 70 ? 29.984 -3.721 7.559 1.00 17.69 77 THR U C 1
ATOM 556 O O . THR A 1 70 ? 29.065 -3.145 8.129 1.00 18.19 77 THR U O 1
ATOM 560 N N . GLN A 1 71 ? 30.839 -4.517 8.223 1.00 16.84 78 GLN U N 1
ATOM 561 C CA . GLN A 1 71 ? 30.600 -4.863 9.610 1.00 17.72 78 GLN U CA 1
ATOM 562 C C . GLN A 1 71 ? 30.661 -3.564 10.418 1.00 18.13 78 GLN U C 1
ATOM 563 O O . GLN A 1 71 ? 31.561 -2.726 10.294 1.00 18.13 78 GLN U O 1
ATOM 569 N N . GLY A 1 72 ? 29.725 -3.441 11.320 1.00 19.38 79 GLY U N 1
ATOM 570 C CA . GLY A 1 72 ? 29.732 -2.301 12.186 1.00 18.51 79 GLY U CA 1
ATOM 571 C C . GLY A 1 72 ? 28.844 -1.183 11.624 1.00 20.93 79 GLY U C 1
ATOM 572 O O . GLY A 1 72 ? 28.628 -0.174 12.297 1.00 22.39 79 GLY U O 1
ATOM 573 N N . GLU A 1 73 ? 28.332 -1.323 10.408 1.00 16.82 80 GLU U N 1
ATOM 574 C CA . GLU A 1 73 ? 27.633 -0.119 9.865 1.00 16.94 80 GLU U CA 1
ATOM 575 C C . GLU A 1 73 ? 26.343 0.161 10.593 1.00 18.94 80 GLU U C 1
ATOM 576 O O . GLU A 1 73 ? 25.751 -0.691 11.242 1.00 17.46 80 GLU U O 1
ATOM 582 N N . MET A 1 74 ? 25.828 1.369 10.407 1.00 16.16 81 MET U N 1
ATOM 583 C CA . MET A 1 74 ? 24.521 1.729 10.992 1.00 19.15 81 MET U CA 1
ATOM 584 C C . MET A 1 74 ? 23.575 2.286 9.917 1.00 17.05 81 MET U C 1
ATOM 585 O O . MET A 1 74 ? 23.979 3.019 9.004 1.00 16.80 81 MET U O 1
ATOM 590 N N . LYS A 1 75 ? 22.327 1.887 9.980 1.00 15.82 82 LYS U N 1
ATOM 591 C CA . LYS A 1 75 ? 21.356 2.251 8.968 1.00 19.01 82 LYS U CA 1
ATOM 592 C C . LYS A 1 75 ? 20.289 3.205 9.573 1.00 20.13 82 LYS U C 1
ATOM 593 O O . LYS A 1 75 ? 19.743 2.941 10.662 1.00 20.39 82 LYS U O 1
ATOM 599 N N . PHE A 1 76 ? 19.953 4.263 8.864 1.00 16.56 83 PHE U N 1
ATOM 600 C CA . PHE A 1 76 ? 18.997 5.277 9.423 1.00 16.36 83 PHE U CA 1
ATOM 601 C C . PHE A 1 76 ? 17.946 5.673 8.413 1.00 17.92 83 PHE U C 1
ATOM 602 O O . PHE A 1 76 ? 18.152 5.588 7.217 1.00 19.09 83 PHE U O 1
ATOM 610 N N . GLU A 1 77 ? 16.761 5.991 8.945 1.00 19.32 84 GLU U N 1
ATOM 611 C CA . GLU A 1 77 ? 15.707 6.686 8.174 1.00 20.46 84 GLU U CA 1
ATOM 612 C C . GLU A 1 77 ? 16.057 8.138 8.227 1.00 18.04 84 GLU U C 1
ATOM 613 O O . GLU A 1 77 ? 16.875 8.593 9.042 1.00 18.57 84 GLU U O 1
ATOM 619 N N . VAL A 1 78 ? 15.368 8.934 7.382 1.00 17.52 85 VAL U N 1
ATOM 620 C CA . VAL A 1 78 ? 15.560 10.364 7.408 1.00 17.15 85 VAL U CA 1
ATOM 621 C C . VAL A 1 78 ? 14.364 11.005 8.117 1.00 18.57 85 VAL U C 1
ATOM 622 O O . VAL A 1 78 ? 13.276 10.945 7.599 1.00 21.16 85 VAL U O 1
ATOM 626 N N . GLU A 1 79 ? 14.627 11.542 9.307 1.00 18.32 86 GLU U N 1
ATOM 627 C CA . GLU A 1 79 ? 13.544 12.168 10.071 1.00 20.35 86 GLU U CA 1
ATOM 628 C C . GLU A 1 79 ? 13.107 13.556 9.504 1.00 21.18 86 GLU U C 1
ATOM 629 O O . GLU A 1 79 ? 11.919 13.915 9.558 1.00 21.57 86 GLU U O 1
ATOM 635 N N . ASN A 1 80 ? 14.032 14.311 8.904 1.00 17.48 87 ASN U N 1
ATOM 636 C CA . ASN A 1 80 ? 13.742 15.580 8.277 1.00 16.70 87 ASN U CA 1
ATOM 637 C C . ASN A 1 80 ? 14.725 15.799 7.147 1.00 19.08 87 ASN U C 1
ATOM 638 O O . ASN A 1 80 ? 15.917 15.519 7.299 1.00 18.41 87 ASN U O 1
ATOM 643 N N . LEU A 1 81 ? 14.210 16.170 5.988 1.00 16.90 88 LEU U N 1
ATOM 644 C CA . LEU A 1 81 ? 15.045 16.475 4.854 1.00 15.05 88 LEU U CA 1
ATOM 645 C C . LEU A 1 81 ? 14.947 17.978 4.555 1.00 15.58 88 LEU U C 1
ATOM 646 O O . LEU A 1 81 ? 13.854 18.470 4.179 1.00 19.06 88 LEU U O 1
ATOM 651 N N . ILE A 1 82 ? 16.019 18.715 4.818 1.00 17.85 89 ILE U N 1
ATOM 652 C CA . ILE A 1 82 ? 15.959 20.200 4.812 1.00 14.61 89 ILE U CA 1
ATOM 653 C C . ILE A 1 82 ? 16.786 20.675 3.615 1.00 15.26 89 ILE U C 1
ATOM 654 O O . ILE A 1 82 ? 18.014 20.492 3.565 1.00 15.36 89 ILE U O 1
ATOM 659 N N . LEU A 1 83 ? 16.117 21.329 2.641 1.00 14.42 90 LEU U N 1
ATOM 660 C CA . LEU A 1 83 ? 16.722 21.759 1.429 1.00 13.58 90 LEU U CA 1
ATOM 661 C C . LEU A 1 83 ? 16.861 23.306 1.551 1.00 13.74 90 LEU U C 1
ATOM 662 O O . LEU A 1 83 ? 15.999 23.951 2.207 1.00 18.84 90 LEU U O 1
ATOM 667 N N . HIS A 1 84 ? 17.846 23.921 0.854 1.00 12.81 91 HIS U N 1
ATOM 668 C CA . HIS A 1 84 ? 18.052 25.372 1.020 1.00 13.62 91 HIS U CA 1
ATOM 669 C C . HIS A 1 84 ? 17.053 26.159 0.185 1.00 14.10 91 HIS U C 1
ATOM 670 O O . HIS A 1 84 ? 16.945 25.945 -1.007 1.00 16.21 91 HIS U O 1
ATOM 677 N N . LYS A 1 85 ? 16.291 27.054 0.842 1.00 14.95 92 LYS U N 1
ATOM 678 C CA . LYS A 1 85 ? 15.209 27.660 0.060 1.00 17.81 92 LYS U CA 1
ATOM 679 C C . LYS A 1 85 ? 15.674 28.523 -1.090 1.00 17.91 92 LYS U C 1
ATOM 680 O O . LYS A 1 85 ? 14.838 28.836 -1.987 1.00 18.18 92 LYS U O 1
ATOM 686 N N . ASP A 1 86 ? 16.932 28.938 -1.092 1.00 15.39 93 ASP U N 1
ATOM 687 C CA . ASP A 1 86 ? 17.484 29.751 -2.223 1.00 17.23 93 ASP U CA 1
ATOM 688 C C . ASP A 1 86 ? 18.204 28.966 -3.301 1.00 14.36 93 ASP U C 1
ATOM 689 O O . ASP A 1 86 ? 18.968 29.577 -4.090 1.00 15.65 93 ASP U O 1
ATOM 694 N N . TYR A 1 87 ? 18.057 27.628 -3.203 1.00 15.20 94 TYR U N 1
ATOM 695 C CA . TYR A 1 87 ? 18.554 26.787 -4.278 1.00 14.07 94 TYR U CA 1
ATOM 696 C C . TYR A 1 87 ? 18.146 27.325 -5.673 1.00 14.74 94 TYR U C 1
ATOM 697 O O . TYR A 1 87 ? 16.986 27.692 -5.919 1.00 16.59 94 TYR U O 1
ATOM 706 N N . SER A 1 88 ? 19.144 27.359 -6.527 1.00 15.20 95 SER U N 1
ATOM 707 C CA . SER A 1 88 ? 18.822 27.464 -7.912 1.00 16.12 95 SER U CA 1
ATOM 708 C C . SER A 1 88 ? 19.826 26.729 -8.756 1.00 17.36 95 SER U C 1
ATOM 709 O O . SER A 1 88 ? 20.893 26.529 -8.377 1.00 18.36 95 SER U O 1
ATOM 712 N N . ALA A 1 89 ? 19.445 26.460 -9.971 1.00 18.75 96 ALA U N 1
ATOM 713 C CA . ALA A 1 89 ? 20.315 25.777 -10.887 1.00 21.29 96 ALA U CA 1
ATOM 714 C C . ALA A 1 89 ? 20.031 26.234 -12.300 1.00 31.02 96 ALA U C 1
ATOM 715 O O . ALA A 1 89 ? 18.954 26.600 -12.627 1.00 30.24 96 ALA U O 1
ATOM 717 N N . ASP A 1 90 ? 21.043 26.187 -13.127 1.00 45.21 97 ASP U N 1
ATOM 718 C CA . ASP A 1 90 ? 20.856 26.206 -14.562 1.00 43.13 97 ASP U CA 1
ATOM 719 C C . ASP A 1 90 ? 21.581 25.005 -14.952 1.00 49.52 97 ASP U C 1
ATOM 720 O O . ASP A 1 90 ? 22.386 24.613 -14.190 1.00 47.83 97 ASP U O 1
ATOM 725 N N . THR A 1 91 A 21.370 24.420 -16.130 1.00 68.60 97 THR U N 1
ATOM 726 C CA . THR A 1 91 A 21.851 23.043 -16.384 1.00 79.12 97 THR U CA 1
ATOM 727 C C . THR A 1 91 A 23.135 22.608 -15.736 1.00 79.93 97 THR U C 1
ATOM 728 O O . THR A 1 91 A 23.335 21.409 -15.582 1.00 73.94 97 THR U O 1
ATOM 732 N N . LEU A 1 92 B 24.002 23.568 -15.421 1.00 33.17 97 LEU U N 1
ATOM 733 C CA . LEU A 1 92 B 25.291 23.342 -14.843 1.00 31.95 97 LEU U CA 1
ATOM 734 C C . LEU A 1 92 B 25.425 23.734 -13.357 1.00 27.43 97 LEU U C 1
ATOM 735 O O . LEU A 1 92 B 25.591 22.917 -12.523 1.00 30.27 97 LEU U O 1
ATOM 740 N N . ALA A 1 93 ? 25.395 24.998 -13.069 1.00 26.94 98 ALA U N 1
ATOM 741 C CA . ALA A 1 93 ? 25.848 25.507 -11.812 1.00 21.62 98 ALA U CA 1
ATOM 742 C C . ALA A 1 93 ? 24.723 25.440 -10.801 1.00 24.42 98 ALA U C 1
ATOM 743 O O . ALA A 1 93 ? 23.609 25.738 -11.099 1.00 29.17 98 ALA U O 1
ATOM 745 N N . TYR A 1 94 ? 24.947 24.874 -9.652 1.00 16.45 99 TYR U N 1
ATOM 746 C CA . TYR A 1 94 ? 23.930 24.897 -8.671 1.00 15.98 99 TYR U CA 1
ATOM 747 C C . TYR A 1 94 ? 24.356 26.008 -7.724 1.00 18.40 99 TYR U C 1
ATOM 748 O O . TYR A 1 94 ? 25.444 26.189 -7.494 1.00 20.10 99 TYR U O 1
ATOM 757 N N . HIS A 1 95 ? 23.431 26.762 -7.208 1.00 16.54 100 HIS U N 1
ATOM 758 C CA . HIS A 1 95 ? 23.616 27.755 -6.188 1.00 15.35 100 HIS U CA 1
ATOM 759 C C . HIS A 1 95 ? 22.891 27.308 -4.928 1.00 15.27 100 HIS U C 1
ATOM 760 O O . HIS A 1 95 ? 21.920 26.687 -4.932 1.00 15.29 100 HIS U O 1
ATOM 767 N N . ASN A 1 96 ? 23.457 27.637 -3.826 1.00 15.31 101 ASN U N 1
ATOM 768 C CA . ASN A 1 96 ? 23.017 27.240 -2.489 1.00 12.73 101 ASN U CA 1
ATOM 769 C C . ASN A 1 96 ? 22.791 25.804 -2.392 1.00 13.45 101 ASN U C 1
ATOM 770 O O . ASN A 1 96 ? 21.771 25.296 -1.934 1.00 13.39 101 ASN U O 1
ATOM 775 N N . ASP A 1 97 ? 23.828 25.074 -2.857 1.00 13.85 102 ASP U N 1
ATOM 776 C CA . ASP A 1 97 ? 23.567 23.636 -3.008 1.00 12.11 102 ASP U CA 1
ATOM 777 C C . ASP A 1 97 ? 23.979 22.905 -1.698 1.00 12.99 102 ASP U C 1
ATOM 778 O O . ASP A 1 97 ? 25.136 22.375 -1.512 1.00 13.71 102 ASP U O 1
ATOM 783 N N . ILE A 1 98 ? 23.055 22.967 -0.746 1.00 11.74 103 ILE U N 1
ATOM 784 C CA . ILE A 1 98 ? 23.369 22.496 0.598 1.00 13.00 103 ILE U CA 1
ATOM 785 C C . ILE A 1 98 ? 22.071 22.022 1.197 1.00 13.84 103 ILE U C 1
ATOM 786 O O . ILE A 1 98 ? 21.023 22.580 0.958 1.00 14.58 103 ILE U O 1
ATOM 791 N N . ALA A 1 99 ? 22.143 20.906 1.908 1.00 13.08 104 ALA U N 1
ATOM 792 C CA . ALA A 1 99 ? 20.990 20.169 2.485 1.00 12.49 104 ALA U CA 1
ATOM 793 C C . ALA A 1 99 ? 21.369 19.478 3.768 1.00 14.68 104 ALA U C 1
ATOM 794 O O . ALA A 1 99 ? 22.527 19.135 4.011 1.00 14.57 104 ALA U O 1
ATOM 796 N N . LEU A 1 100 ? 20.385 19.386 4.641 1.00 15.08 105 LEU U N 1
ATOM 797 C CA . LEU A 1 100 ? 20.572 18.672 5.922 1.00 14.41 105 LEU U CA 1
ATOM 798 C C . LEU A 1 100 ? 19.618 17.540 6.076 1.00 16.99 105 LEU U C 1
ATOM 799 O O . LEU A 1 100 ? 18.450 17.612 5.682 1.00 18.43 105 LEU U O 1
ATOM 804 N N . LEU A 1 101 ? 20.111 16.403 6.538 1.00 13.35 106 LEU U N 1
ATOM 805 C CA . LEU A 1 101 ? 19.282 15.210 6.735 1.00 14.08 106 LEU U CA 1
ATOM 806 C C . LEU A 1 101 ? 19.399 14.936 8.232 1.00 14.44 106 LEU U C 1
ATOM 807 O O . LEU A 1 101 ? 20.504 14.715 8.757 1.00 15.28 106 LEU U O 1
ATOM 812 N N . LYS A 1 102 ? 18.268 15.018 8.949 1.00 14.37 107 LYS U N 1
ATOM 813 C CA . LYS A 1 102 ? 18.280 14.544 10.319 1.00 15.03 107 LYS U CA 1
ATOM 814 C C . LYS A 1 102 ? 18.035 13.075 10.310 1.00 16.06 107 LYS U C 1
ATOM 815 O O . LYS A 1 102 ? 17.062 12.591 9.749 1.00 16.86 107 LYS U O 1
ATOM 821 N N . ILE A 1 103 ? 18.946 12.318 10.922 1.00 15.25 108 ILE U N 1
ATOM 822 C CA . ILE A 1 103 ? 18.861 10.890 10.839 1.00 18.00 108 ILE U CA 1
ATOM 823 C C . ILE A 1 103 ? 18.312 10.220 12.089 1.00 18.20 108 ILE U C 1
ATOM 824 O O . ILE A 1 103 ? 18.591 10.676 13.212 1.00 21.69 108 ILE U O 1
ATOM 829 N N . ARG A 1 104 ? 17.597 9.123 11.881 1.00 19.04 109 ARG U N 1
ATOM 830 C CA . ARG A 1 104 ? 17.053 8.430 13.041 1.00 22.75 109 ARG U CA 1
ATOM 831 C C . ARG A 1 104 ? 16.929 6.979 12.699 1.00 20.42 109 ARG U C 1
ATOM 832 O O . ARG A 1 104 ? 16.264 6.586 11.711 1.00 20.47 109 ARG U O 1
ATOM 840 N N . SER A 1 105 ? 17.526 6.120 13.526 1.00 22.35 110 SER U N 1
ATOM 841 C CA . SER A 1 105 ? 17.344 4.697 13.261 1.00 25.39 110 SER U CA 1
ATOM 842 C C . SER A 1 105 ? 15.921 4.262 13.535 1.00 26.99 110 SER U C 1
ATOM 843 O O . SER A 1 105 ? 15.238 4.888 14.343 1.00 26.27 110 SER U O 1
ATOM 846 N N . LYS A 1 106 A 15.616 2.827 13.126 1.00 28.45 110 LYS U N 1
ATOM 847 C CA . LYS A 1 106 A 14.284 2.283 13.346 1.00 31.19 110 LYS U CA 1
ATOM 848 C C . LYS A 1 106 A 14.123 2.315 14.863 1.00 31.80 110 LYS U C 1
ATOM 849 O O . LYS A 1 106 A 13.062 2.128 15.427 1.00 33.30 110 LYS U O 1
ATOM 855 N N . GLU A 1 107 B 15.153 2.138 15.955 1.00 32.92 110 GLU U N 1
ATOM 856 C CA . GLU A 1 107 B 15.256 2.133 17.388 1.00 29.15 110 GLU U CA 1
ATOM 857 C C . GLU A 1 107 B 15.181 3.562 17.889 1.00 26.49 110 GLU U C 1
ATOM 858 O O . GLU A 1 107 B 15.078 3.784 19.109 1.00 31.91 110 GLU U O 1
ATOM 864 N N . GLY A 1 108 C 14.857 4.757 16.909 1.00 26.19 110 GLY U N 1
ATOM 865 C CA . GLY A 1 108 C 14.693 6.101 17.417 1.00 25.76 110 GLY U CA 1
ATOM 866 C C . GLY A 1 108 C 16.050 6.516 17.899 1.00 25.24 110 GLY U C 1
ATOM 867 O O . GLY A 1 108 C 16.255 7.523 18.647 1.00 29.00 110 GLY U O 1
ATOM 868 N N . ARG A 1 109 D 17.445 6.085 17.434 1.00 23.09 110 ARG U N 1
ATOM 869 C CA . ARG A 1 109 D 18.684 6.660 17.890 1.00 23.33 110 ARG U CA 1
ATOM 870 C C . ARG A 1 109 D 19.385 7.416 16.767 1.00 22.20 110 ARG U C 1
ATOM 871 O O . ARG A 1 109 D 19.043 7.229 15.603 1.00 24.34 110 ARG U O 1
ATOM 879 N N . CYS A 1 110 ? 20.289 8.295 17.135 1.00 22.73 111 CYS U N 1
ATOM 880 C CA . CYS A 1 110 ? 21.194 8.933 16.192 1.00 20.75 111 CYS U CA 1
ATOM 881 C C . CYS A 1 110 ? 22.480 8.131 16.095 1.00 23.75 111 CYS U C 1
ATOM 882 O O . CYS A 1 110 ? 22.552 7.022 16.635 1.00 23.60 111 CYS U O 1
ATOM 885 N N . ALA A 1 111 ? 23.485 8.646 15.364 1.00 21.01 112 ALA U N 1
ATOM 886 C CA . ALA A 1 111 ? 24.757 7.935 15.217 1.00 20.45 112 ALA U CA 1
ATOM 887 C C . ALA A 1 111 ? 25.422 7.782 16.597 1.00 21.24 112 ALA U C 1
ATOM 888 O O . ALA A 1 111 ? 25.392 8.695 17.432 1.00 24.81 112 ALA U O 1
ATOM 890 N N . GLN A 1 112 ? 26.079 6.628 16.765 1.00 20.01 113 GLN U N 1
ATOM 891 C CA . GLN A 1 112 ? 26.901 6.352 17.921 1.00 22.65 113 GLN U CA 1
ATOM 892 C C . GLN A 1 112 ? 28.303 6.140 17.412 1.00 19.69 113 GLN U C 1
ATOM 893 O O . GLN A 1 112 ? 28.552 5.210 16.639 1.00 21.83 113 GLN U O 1
ATOM 899 N N . PRO A 1 113 ? 29.230 7.058 17.767 1.00 21.67 114 PRO U N 1
ATOM 900 C CA . PRO A 1 113 ? 30.610 7.059 17.260 1.00 21.28 114 PRO U CA 1
ATOM 901 C C . PRO A 1 113 ? 31.304 5.744 17.581 1.00 24.32 114 PRO U C 1
ATOM 902 O O . PRO A 1 113 ? 31.056 5.139 18.624 1.00 24.85 114 PRO U O 1
ATOM 906 N N . SER A 1 114 ? 32.151 5.284 16.659 1.00 20.16 115 SER U N 1
ATOM 907 C CA . SER A 1 114 ? 32.827 3.983 16.797 1.00 17.51 115 SER U CA 1
ATOM 908 C C . SER A 1 114 ? 34.104 4.158 15.955 1.00 20.01 115 SER U C 1
ATOM 909 O O . SER A 1 114 ? 34.380 5.228 15.440 1.00 20.86 115 SER U O 1
ATOM 912 N N . ARG A 1 115 ? 34.891 3.076 15.789 1.00 18.04 116 ARG U N 1
ATOM 913 C CA . ARG A 1 115 ? 36.049 3.139 14.874 1.00 18.45 116 ARG U CA 1
ATOM 914 C C . ARG A 1 115 ? 35.706 3.536 13.426 1.00 20.57 116 ARG U C 1
ATOM 915 O O . ARG A 1 115 ? 36.535 4.107 12.749 1.00 19.25 116 ARG U O 1
ATOM 923 N N . THR A 1 116 ? 34.482 3.249 12.983 1.00 16.02 117 THR U N 1
ATOM 924 C CA . THR A 1 116 ? 34.027 3.511 11.601 1.00 15.53 117 THR U CA 1
ATOM 925 C C . THR A 1 116 ? 33.084 4.669 11.437 1.00 15.61 117 THR U C 1
ATOM 926 O O . THR A 1 116 ? 32.633 4.889 10.309 1.00 17.25 117 THR U O 1
ATOM 930 N N . ILE A 1 117 ? 32.742 5.367 12.544 1.00 15.29 118 ILE U N 1
ATOM 931 C CA . ILE A 1 117 ? 31.645 6.396 12.483 1.00 16.33 118 ILE U CA 1
ATOM 932 C C . ILE A 1 117 ? 32.062 7.535 13.391 1.00 17.82 118 ILE U C 1
ATOM 933 O O . ILE A 1 117 ? 32.275 7.312 14.587 1.00 19.12 118 ILE U O 1
ATOM 938 N N . GLN A 1 118 ? 32.300 8.731 12.8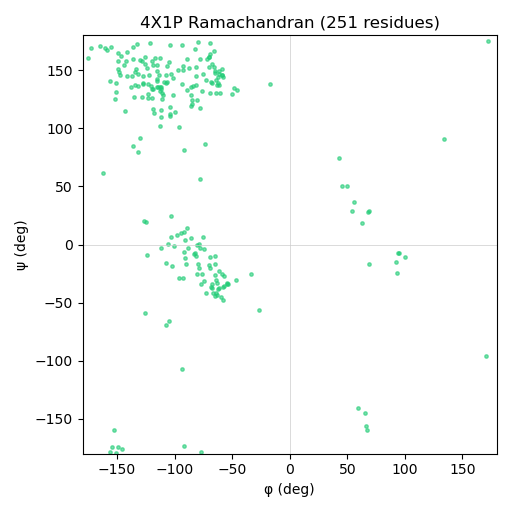34 1.00 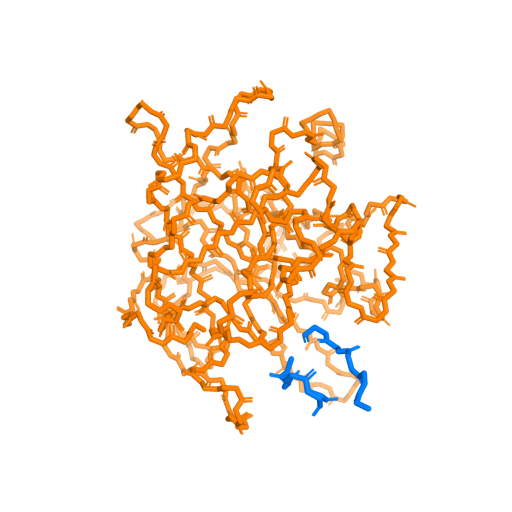14.74 119 GLN U N 1
ATOM 939 C CA . GLN A 1 118 ? 32.842 9.878 13.579 1.00 14.94 119 GLN U CA 1
ATOM 940 C C . GLN A 1 118 ? 32.277 11.111 12.922 1.00 17.73 119 GLN U C 1
ATOM 941 O O . GLN A 1 118 ? 31.862 11.026 11.764 1.00 20.80 119 GLN U O 1
ATOM 947 N N . THR A 1 119 ? 32.226 12.243 13.633 1.00 18.86 120 THR U N 1
ATOM 948 C CA . THR A 1 119 ? 31.846 13.505 12.999 1.00 16.87 120 THR U CA 1
ATOM 949 C C . THR A 1 119 ? 33.060 14.258 12.428 1.00 16.66 120 THR U C 1
ATOM 950 O O . THR A 1 119 ? 34.203 13.990 12.826 1.00 18.65 120 THR U O 1
ATOM 954 N N . ILE A 1 120 ? 32.795 15.185 11.481 1.00 13.24 121 ILE U N 1
ATOM 955 C CA . ILE A 1 120 ? 33.764 16.059 10.922 1.00 15.08 121 ILE U CA 1
ATOM 956 C C . ILE A 1 120 ? 33.429 17.508 11.394 1.00 15.95 121 ILE U C 1
ATOM 957 O O . ILE A 1 120 ? 32.229 17.910 11.386 1.00 17.82 121 ILE U O 1
ATOM 962 N N . ALA A 1 121 ? 34.452 18.207 11.831 1.00 15.08 122 ALA U N 1
ATOM 963 C CA . ALA A 1 121 ? 34.314 19.553 12.251 1.00 15.06 122 ALA U CA 1
ATOM 964 C C . ALA A 1 121 ? 33.892 20.488 11.113 1.00 15.44 122 ALA U C 1
ATOM 965 O O . ALA A 1 121 ? 34.413 20.442 9.976 1.00 16.03 122 ALA U O 1
ATOM 967 N N . LEU A 1 122 ? 33.014 21.458 11.427 1.00 15.47 123 LEU U N 1
ATOM 968 C CA . LEU A 1 122 ? 32.805 22.552 10.515 1.00 14.82 123 LEU U CA 1
ATOM 969 C C . LEU A 1 122 ? 33.853 23.650 10.594 1.00 17.10 123 LEU U C 1
ATOM 970 O O . LEU A 1 122 ? 34.546 23.760 11.667 1.00 19.01 123 LEU U O 1
ATOM 975 N N . PRO A 1 123 ? 34.098 24.394 9.520 1.00 17.46 124 PRO U N 1
ATOM 976 C CA . PRO A 1 123 ? 35.109 25.515 9.528 1.00 16.59 124 PRO U CA 1
ATOM 977 C C . PRO A 1 123 ? 34.606 26.671 10.366 1.00 18.61 124 PRO U C 1
ATOM 978 O O . PRO A 1 123 ? 33.413 26.654 10.665 1.00 18.36 124 PRO U O 1
ATOM 982 N N . SER A 1 124 ? 35.515 27.559 10.789 1.00 19.03 125 SER U N 1
ATOM 983 C CA . SER A 1 124 ? 35.068 28.860 11.394 1.00 20.31 125 SER U CA 1
ATOM 984 C C . SER A 1 124 ? 34.535 29.672 10.243 1.00 19.43 125 SER U C 1
ATOM 985 O O . SER A 1 124 ? 34.916 29.491 9.084 1.00 20.54 125 SER U O 1
ATOM 988 N N . MET A 1 125 ? 33.703 30.685 10.539 1.00 18.37 126 MET U N 1
ATOM 989 C CA . MET A 1 125 ? 33.100 31.447 9.446 1.00 17.99 126 MET U CA 1
ATOM 990 C C . MET A 1 125 ? 34.129 32.160 8.575 1.00 19.90 126 MET U C 1
ATOM 991 O O . MET A 1 125 ? 35.166 32.710 9.073 1.00 19.20 126 MET U O 1
ATOM 996 N N . TYR A 1 126 ? 33.916 32.088 7.298 1.00 17.00 127 TYR U N 1
ATOM 997 C CA . TYR A 1 126 ? 34.708 32.872 6.313 1.00 22.53 127 TYR U CA 1
ATOM 998 C C . TYR A 1 126 ? 36.222 32.555 6.515 1.00 20.96 127 TYR U C 1
ATOM 999 O O . TYR A 1 126 ? 37.092 33.465 6.464 1.00 23.37 127 TYR U O 1
ATOM 1008 N N . ASN A 1 127 ? 36.536 31.299 6.831 1.00 24.85 128 ASN U N 1
ATOM 1009 C CA . ASN A 1 127 ? 37.919 30.892 7.190 1.00 25.15 128 ASN U CA 1
ATOM 1010 C C . ASN A 1 127 ? 38.226 29.676 6.348 1.00 21.76 128 ASN U C 1
ATOM 1011 O O . ASN A 1 127 ? 37.857 28.563 6.729 1.00 27.41 128 ASN U O 1
ATOM 1016 N N . ASP A 1 128 ? 38.806 29.916 5.166 1.00 19.80 129 ASP U N 1
ATOM 1017 C CA . ASP A 1 128 ? 39.146 28.792 4.256 1.00 20.97 129 ASP U CA 1
ATOM 1018 C C . ASP A 1 128 ? 40.651 28.711 4.048 1.00 20.74 129 ASP U C 1
ATOM 1019 O O . ASP A 1 128 ? 41.387 29.684 4.263 1.00 22.18 129 ASP U O 1
ATOM 1024 N N . PRO A 1 129 ? 41.151 27.543 3.598 1.00 20.47 130 PRO U N 1
ATOM 1025 C CA . PRO A 1 129 ? 42.594 27.447 3.372 1.00 19.65 130 PRO U CA 1
ATOM 1026 C C . PRO A 1 129 ? 43.035 28.267 2.192 1.00 20.76 130 PRO U C 1
ATOM 1027 O O . PRO A 1 129 ? 42.240 28.621 1.325 1.00 21.43 130 PRO U O 1
ATOM 1031 N N . GLN A 1 130 ? 44.317 28.566 2.126 1.00 22.54 131 GLN U N 1
ATOM 1032 C CA . GLN A 1 130 ? 44.886 29.316 0.994 1.00 22.05 131 GLN U CA 1
ATOM 1033 C C . GLN A 1 130 ? 44.719 28.596 -0.338 1.00 23.10 131 GLN U C 1
ATOM 1034 O O . GLN A 1 130 ? 44.766 27.388 -0.385 1.00 21.24 131 GLN U O 1
ATOM 1040 N N . PHE A 1 131 ? 44.546 29.310 -1.432 1.00 21.78 132 PHE U N 1
ATOM 1041 C CA . PHE A 1 131 ? 44.461 28.607 -2.672 1.00 24.30 132 PHE U CA 1
ATOM 1042 C C . PHE A 1 131 ? 45.802 27.855 -2.885 1.00 21.10 132 PHE U C 1
ATOM 1043 O O . PHE A 1 131 ? 46.870 28.309 -2.433 1.00 24.45 132 PHE U O 1
ATOM 1051 N N . GLY A 1 132 ? 45.746 26.701 -3.564 1.00 18.53 133 GLY U N 1
ATOM 1052 C CA . GLY A 1 132 ? 46.916 25.843 -3.725 1.00 20.40 133 GLY U CA 1
ATOM 1053 C C . GLY A 1 132 ? 47.005 24.786 -2.627 1.00 18.81 133 GLY U C 1
ATOM 1054 O O . GLY A 1 132 ? 47.739 23.824 -2.830 1.00 20.98 133 GLY U O 1
ATOM 1055 N N . THR A 1 133 ? 46.257 24.923 -1.523 1.00 19.94 134 THR U N 1
ATOM 1056 C CA . THR A 1 133 ? 46.211 23.897 -0.433 1.00 17.82 134 THR U CA 1
ATOM 1057 C C . THR A 1 133 ? 45.643 22.615 -1.046 1.00 16.79 134 THR U C 1
ATOM 1058 O O . THR A 1 133 ? 44.695 22.628 -1.826 1.00 18.72 134 THR U O 1
ATOM 1062 N N . SER A 1 134 ? 46.231 21.490 -0.673 1.00 16.66 135 SER U N 1
ATOM 1063 C CA . SER A 1 134 ? 45.666 20.189 -1.045 1.00 16.36 135 SER U CA 1
ATOM 1064 C C . SER A 1 134 ? 44.597 19.720 -0.051 1.00 15.99 135 SER U C 1
ATOM 1065 O O . SER A 1 134 ? 44.761 19.774 1.187 1.00 18.16 135 SER U O 1
ATOM 1068 N N . CYS A 1 135 ? 43.463 19.214 -0.595 1.00 15.57 136 CYS U N 1
ATOM 1069 C CA . CYS A 1 135 ? 42.379 18.728 0.252 1.00 14.95 136 CYS U CA 1
ATOM 1070 C C . CYS A 1 135 ? 41.969 17.396 -0.295 1.00 14.17 136 CYS U C 1
ATOM 1071 O O . CYS A 1 135 ? 42.337 17.033 -1.442 1.00 16.06 136 CYS U O 1
ATOM 1074 N N . GLU A 1 136 ? 41.106 16.686 0.399 1.00 14.31 137 GLU U N 1
ATOM 1075 C CA . GLU A 1 136 ? 40.707 15.395 -0.039 1.00 13.52 137 GLU U CA 1
ATOM 1076 C C . GLU A 1 136 ? 39.205 15.388 -0.389 1.00 14.95 137 GLU U C 1
ATOM 1077 O O . GLU A 1 136 ? 38.450 16.150 0.190 1.00 14.89 137 GLU U O 1
ATOM 1083 N N . ILE A 1 137 ? 38.799 14.478 -1.278 1.00 11.21 138 ILE U N 1
ATOM 1084 C CA . ILE A 1 137 ? 37.408 14.265 -1.661 1.00 12.41 138 ILE U CA 1
ATOM 1085 C C . ILE A 1 137 ? 37.138 12.760 -1.596 1.00 12.35 138 ILE U C 1
ATOM 1086 O O . ILE A 1 137 ? 38.066 11.977 -1.870 1.00 13.00 138 ILE U O 1
ATOM 1091 N N . THR A 1 138 ? 35.903 12.337 -1.238 1.00 10.81 139 THR U N 1
ATOM 1092 C CA . THR A 1 138 ? 35.605 10.915 -1.022 1.00 11.46 139 THR U CA 1
ATOM 1093 C C . THR A 1 138 ? 34.238 10.616 -1.695 1.00 12.04 139 THR U C 1
ATOM 1094 O O . THR A 1 138 ? 33.308 11.471 -1.564 1.00 12.57 139 THR U O 1
ATOM 1098 N N . GLY A 1 139 ? 34.090 9.419 -2.253 1.00 11.26 140 GLY U N 1
ATOM 1099 C CA . GLY A 1 139 ? 32.747 9.069 -2.688 1.00 11.05 140 GLY U CA 1
ATOM 1100 C C . GLY A 1 139 ? 32.698 7.777 -3.470 1.00 10.59 140 GLY U C 1
ATOM 1101 O O . GLY A 1 139 ? 33.777 7.156 -3.729 1.00 13.21 140 GLY U O 1
ATOM 1102 N N . PHE A 1 140 ? 31.495 7.351 -3.801 1.00 10.72 141 PHE U N 1
ATOM 1103 C CA . PHE A 1 140 ? 31.243 6.177 -4.627 1.00 11.79 141 PHE U CA 1
ATOM 1104 C C . PHE A 1 140 ? 30.866 6.596 -6.037 1.00 11.27 141 PHE U C 1
ATOM 1105 O O . PHE A 1 140 ? 30.396 5.768 -6.820 1.00 10.50 141 PHE U O 1
ATOM 1113 N N . GLY A 1 141 ? 31.273 7.785 -6.497 1.00 10.48 142 GLY U N 1
ATOM 1114 C CA . GLY A 1 141 ? 30.906 8.151 -7.868 1.00 11.86 142 GLY U CA 1
ATOM 1115 C C . GLY A 1 141 ? 31.745 7.463 -8.945 1.00 11.14 142 GLY U C 1
ATOM 1116 O O . GLY A 1 141 ? 32.721 6.711 -8.651 1.00 12.53 142 GLY U O 1
ATOM 1117 N N . LYS A 1 142 ? 31.435 7.818 -10.178 1.00 12.51 143 LYS U N 1
A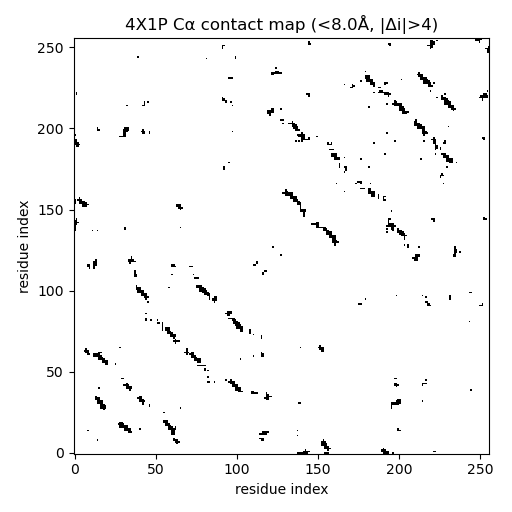TOM 1118 C CA . LYS A 1 142 ? 32.051 7.103 -11.328 1.00 13.81 143 LYS U CA 1
ATOM 1119 C C . LYS A 1 142 ? 33.542 7.204 -11.307 1.00 12.70 143 LYS U C 1
ATOM 1120 O O . LYS A 1 142 ? 34.144 8.254 -10.924 1.00 11.45 143 LYS U O 1
ATOM 1126 N N . GLU A 1 143 ? 34.163 6.107 -11.781 1.00 13.03 144 GLU U N 1
ATOM 1127 C CA . GLU A 1 143 ? 35.616 6.168 -11.896 1.00 13.14 144 GLU U CA 1
ATOM 1128 C C . GLU A 1 143 ? 36.139 6.695 -13.281 1.00 13.13 144 GLU U C 1
ATOM 1129 O O . GLU A 1 143 ? 37.358 7.021 -13.453 1.00 14.94 144 GLU U O 1
ATOM 1135 N N . GLN A 1 144 ? 35.219 6.663 -14.240 1.00 12.94 145 GLN U N 1
ATOM 1136 C CA . GLN A 1 144 ? 35.441 7.237 -15.607 1.00 14.77 145 GLN U CA 1
ATOM 1137 C C . GLN A 1 144 ? 34.132 7.876 -15.992 1.00 16.15 145 GLN U C 1
ATOM 1138 O O . GLN A 1 144 ? 33.050 7.391 -15.659 1.00 15.02 145 GLN U O 1
ATOM 1144 N N . SER A 1 145 ? 34.221 8.998 -16.727 1.00 17.17 146 SER U N 1
ATOM 1145 C CA . SER A 1 145 ? 33.045 9.707 -17.179 1.00 18.52 146 SER U CA 1
ATOM 1146 C C . SER A 1 145 ? 32.049 8.799 -17.989 1.00 20.25 146 SER U C 1
ATOM 1147 O O . SER A 1 145 ? 30.829 8.938 -17.825 1.00 22.91 146 SER U O 1
ATOM 1150 N N . THR A 1 146 ? 32.594 7.833 -18.735 1.00 22.92 147 THR U N 1
ATOM 1151 C CA . THR A 1 146 ? 31.752 7.048 -19.640 1.00 24.86 147 THR U CA 1
ATOM 1152 C C . THR A 1 146 ? 31.238 5.788 -18.942 1.00 22.92 147 THR U C 1
ATOM 1153 O O . THR A 1 146 ? 30.488 5.001 -19.523 1.00 25.87 147 THR U O 1
ATOM 1157 N N . ASP A 1 147 ? 31.705 5.509 -17.727 1.00 19.55 148 ASP U N 1
ATOM 1158 C CA . ASP A 1 147 ? 31.265 4.304 -17.051 1.00 18.36 148 ASP U CA 1
ATOM 1159 C C . ASP A 1 147 ? 29.791 4.264 -16.854 1.00 23.25 148 ASP U C 1
ATOM 1160 O O . ASP A 1 147 ? 29.119 5.301 -16.684 1.00 21.63 148 ASP U O 1
ATOM 1165 N N . TYR A 1 148 ? 29.273 3.050 -16.925 1.00 19.96 149 TYR U N 1
ATOM 1166 C CA . TYR A 1 148 ? 27.908 2.860 -16.627 1.00 23.45 149 TYR U CA 1
ATOM 1167 C C . TYR A 1 148 ? 27.710 2.504 -15.163 1.00 22.59 149 TYR U C 1
ATOM 1168 O O . TYR A 1 148 ? 26.701 2.844 -14.607 1.00 31.00 149 TYR U O 1
ATOM 1177 N N . LEU A 1 149 ? 28.693 1.850 -14.521 1.00 17.93 150 LEU U N 1
ATOM 1178 C CA . LEU A 1 149 ? 28.554 1.404 -13.151 1.00 17.15 150 LEU U CA 1
ATOM 1179 C C . LEU A 1 149 ? 29.361 2.316 -12.192 1.00 13.31 150 LEU U C 1
ATOM 1180 O O . LEU A 1 149 ? 30.228 3.034 -12.623 1.00 17.12 150 LEU U O 1
ATOM 1185 N N . TYR A 1 150 ? 28.927 2.300 -10.934 1.00 14.04 151 TYR U N 1
ATOM 1186 C CA . TYR A 1 150 ? 29.631 3.013 -9.879 1.00 14.37 151 TYR U CA 1
ATOM 1187 C C . TYR A 1 150 ? 30.580 1.958 -9.295 1.00 13.99 151 TYR U C 1
ATOM 1188 O O . TYR A 1 150 ? 30.260 0.748 -9.283 1.00 15.93 151 TYR U O 1
ATOM 1197 N N . PRO A 1 151 ? 31.722 2.361 -8.707 1.00 14.36 152 PRO U N 1
ATOM 1198 C CA . PRO A 1 151 ? 32.598 1.418 -8.052 1.00 13.32 152 PRO U CA 1
ATOM 1199 C C . PRO A 1 151 ? 31.920 0.810 -6.849 1.00 13.78 152 PRO U C 1
ATOM 1200 O O . PRO A 1 151 ? 31.102 1.442 -6.179 1.00 14.23 152 PRO U O 1
ATOM 1204 N N . GLU A 1 152 ? 32.235 -0.452 -6.544 1.00 13.44 153 GLU U N 1
ATOM 1205 C CA . GLU A 1 152 ? 31.693 -1.077 -5.350 1.00 15.02 153 GLU U CA 1
ATOM 1206 C C . GLU A 1 152 ? 32.432 -0.643 -4.082 1.00 12.42 153 GLU U C 1
ATOM 1207 O O . GLU A 1 152 ? 31.895 -0.848 -2.988 1.00 15.04 153 GLU U O 1
ATOM 1213 N N . GLN A 1 153 ? 33.650 -0.133 -4.214 1.00 12.85 154 GLN U N 1
ATOM 1214 C CA . GLN A 1 153 ? 34.475 0.187 -3.020 1.00 11.29 154 GLN U CA 1
ATOM 1215 C C . GLN A 1 153 ? 34.682 1.703 -2.991 1.00 11.39 154 GLN U C 1
ATOM 1216 O O . GLN A 1 153 ? 34.921 2.328 -4.037 1.00 13.03 154 GLN U O 1
ATOM 1222 N N . LEU A 1 154 ? 34.666 2.253 -1.776 1.00 11.36 155 LEU U N 1
ATOM 1223 C CA . LEU A 1 154 ? 34.742 3.724 -1.614 1.00 10.90 155 LEU U CA 1
ATOM 1224 C C . LEU A 1 154 ? 36.121 4.193 -2.134 1.00 12.36 155 LEU U C 1
ATOM 1225 O O . LEU A 1 154 ? 37.137 3.459 -2.077 1.00 12.21 155 LEU U O 1
ATOM 1230 N N . LYS A 1 155 ? 36.177 5.413 -2.658 1.00 11.55 156 LYS U N 1
ATOM 1231 C CA . LYS A 1 155 ? 37.398 5.985 -3.189 1.00 12.11 156 LYS U CA 1
ATOM 1232 C C . LYS A 1 155 ? 37.633 7.326 -2.600 1.00 12.23 156 LYS U C 1
ATOM 1233 O O . LYS A 1 155 ? 36.724 8.007 -2.120 1.00 12.64 156 LYS U O 1
ATOM 1239 N N . MET A 1 156 ? 38.914 7.758 -2.641 1.00 11.90 157 MET U N 1
ATOM 1240 C CA . MET A 1 156 ? 39.255 9.114 -2.262 1.00 12.87 157 MET U CA 1
ATOM 1241 C C . MET A 1 156 ? 40.355 9.626 -3.196 1.00 13.57 157 MET U C 1
ATOM 1242 O O . MET A 1 156 ? 41.113 8.814 -3.767 1.00 13.35 157 MET U O 1
ATOM 1247 N N . THR A 1 157 ? 40.468 10.942 -3.301 1.00 13.25 158 THR U N 1
ATOM 1248 C CA . THR A 1 157 ? 41.613 11.504 -4.012 1.00 12.30 158 THR U CA 1
ATOM 1249 C C . THR A 1 157 ? 41.918 12.861 -3.414 1.00 13.73 158 THR U C 1
ATOM 1250 O O . THR A 1 157 ? 41.276 13.342 -2.439 1.00 12.82 158 THR U O 1
ATOM 1254 N N . VAL A 1 158 ? 42.944 13.512 -3.975 1.00 12.64 159 VAL U N 1
ATOM 1255 C CA . VAL A 1 158 ? 43.461 14.789 -3.494 1.00 14.67 159 VAL U CA 1
ATOM 1256 C C . VAL A 1 158 ? 43.381 15.785 -4.667 1.00 15.19 159 VAL U C 1
ATOM 1257 O O . VAL A 1 158 ? 43.701 15.468 -5.786 1.00 16.92 159 VAL U O 1
ATOM 1261 N N . VAL A 1 159 ? 42.795 16.957 -4.387 1.00 14.59 160 VAL U N 1
ATOM 1262 C CA . VAL A 1 159 ? 42.707 18.052 -5.319 1.00 14.93 160 VAL U CA 1
ATOM 1263 C C . VAL A 1 159 ? 43.187 19.330 -4.634 1.00 15.03 160 VAL U C 1
ATOM 1264 O O . VAL A 1 159 ? 43.260 19.373 -3.434 1.00 16.78 160 VAL U O 1
ATOM 1268 N N . LYS A 1 160 ? 43.578 20.324 -5.397 1.00 15.66 161 LYS U N 1
ATOM 1269 C CA . LYS A 1 160 ? 44.119 21.598 -4.810 1.00 15.28 161 LYS U CA 1
ATOM 1270 C C . LYS A 1 160 ? 43.122 22.701 -5.009 1.00 16.38 161 LYS U C 1
ATOM 1271 O O . LYS A 1 160 ? 42.495 22.766 -6.082 1.00 16.20 161 LYS U O 1
ATOM 1277 N N . LEU A 1 161 ? 42.985 23.530 -3.998 1.00 16.20 162 LEU U N 1
ATOM 1278 C CA . LEU A 1 161 ? 42.040 24.627 -4.045 1.00 18.11 162 LEU U CA 1
ATOM 1279 C C . LEU A 1 161 ? 42.525 25.612 -5.095 1.00 21.83 162 LEU U C 1
ATOM 1280 O O . LEU A 1 161 ? 43.735 25.893 -5.207 1.00 19.44 162 LEU U O 1
ATOM 1285 N N . ILE A 1 162 ? 41.574 26.130 -5.865 1.00 18.21 163 ILE U N 1
ATOM 1286 C CA . ILE A 1 162 ? 41.875 27.123 -6.934 1.00 19.17 163 ILE U CA 1
ATOM 1287 C C . ILE A 1 162 ? 41.231 28.453 -6.605 1.00 22.33 163 ILE U C 1
ATOM 1288 O O . ILE A 1 162 ? 40.107 28.435 -6.150 1.00 22.91 163 ILE U O 1
ATOM 1293 N N . SER A 1 163 ? 41.919 29.598 -6.862 1.00 22.60 164 SER U N 1
ATOM 1294 C CA . SER A 1 163 ? 41.325 30.932 -6.431 1.00 23.38 164 SER U CA 1
ATOM 1295 C C . SER A 1 163 ? 40.035 31.274 -7.192 1.00 25.10 164 SER U C 1
ATOM 1296 O O . SER A 1 163 ? 39.872 30.782 -8.339 1.00 22.92 164 SER U O 1
ATOM 1299 N N . HIS A 1 164 ? 39.128 32.058 -6.589 1.00 21.60 165 HIS U N 1
ATOM 1300 C CA . HIS A 1 164 ? 37.925 32.523 -7.297 1.00 26.89 165 HIS U CA 1
ATOM 1301 C C . HIS A 1 164 ? 38.402 33.276 -8.512 1.00 26.02 165 HIS U C 1
ATOM 1302 O O . HIS A 1 164 ? 37.831 33.143 -9.576 1.00 23.21 165 HIS U O 1
ATOM 1309 N N . ARG A 1 165 ? 39.515 34.002 -8.380 1.00 27.24 166 ARG U N 1
ATOM 1310 C CA . ARG A 1 165 ? 39.997 34.664 -9.579 1.00 29.80 166 ARG U CA 1
ATOM 1311 C C . ARG A 1 165 ? 40.351 33.731 -10.758 1.00 29.21 166 ARG U C 1
ATOM 1312 O O . ARG A 1 165 ? 40.077 34.029 -11.937 1.00 26.61 166 ARG U O 1
ATOM 1320 N N . GLU A 1 166 ? 41.061 32.654 -10.473 1.00 25.69 167 GLU U N 1
ATOM 1321 C CA . GLU A 1 166 ? 41.447 31.722 -11.535 1.00 25.10 167 GLU U CA 1
ATOM 1322 C C . GLU A 1 166 ? 40.161 31.040 -12.059 1.00 21.42 167 GLU U C 1
ATOM 1323 O O . GLU A 1 166 ? 39.957 30.834 -13.322 1.00 22.96 167 GLU U O 1
ATOM 1329 N N . CYS A 1 167 ? 39.205 30.738 -11.140 1.00 19.50 168 CYS U N 1
ATOM 1330 C CA . CYS A 1 167 ? 38.099 29.925 -11.575 1.00 20.23 168 CYS U CA 1
ATOM 1331 C C . CYS A 1 167 ? 37.083 30.743 -12.426 1.00 20.92 168 CYS U C 1
ATOM 1332 O O . CYS A 1 167 ? 36.284 30.180 -13.171 1.00 22.50 168 CYS U O 1
ATOM 1335 N N . GLN A 1 168 ? 37.076 32.058 -12.192 1.00 21.10 169 GLN U N 1
ATOM 1336 C CA . GLN A 1 168 ? 36.126 32.984 -12.853 1.00 24.61 169 GLN U CA 1
ATOM 1337 C C . GLN A 1 168 ? 36.588 33.374 -14.234 1.00 25.30 169 GLN U C 1
ATOM 1338 O O . GLN A 1 168 ? 35.767 34.006 -14.942 1.00 25.66 169 GLN U O 1
ATOM 1344 N N . GLN A 1 169 ? 37.801 32.994 -14.650 1.00 22.04 170 GLN U N 1
ATOM 1345 C CA . GLN A 1 169 ? 38.324 33.319 -15.982 1.00 23.62 170 GLN U CA 1
ATOM 1346 C C . GLN A 1 169 ? 37.463 32.630 -17.017 1.00 23.30 170 GLN U C 1
ATOM 1347 O O . GLN A 1 169 ? 36.739 31.595 -16.783 1.00 19.15 170 GLN U O 1
ATOM 1353 N N . PRO A 1 170 A 36.952 33.387 -18.143 1.00 20.82 170 PRO U N 1
ATOM 1354 C CA . PRO A 1 170 A 36.018 32.741 -19.118 1.00 24.31 170 PRO U CA 1
ATOM 1355 C C . PRO A 1 170 A 36.506 31.354 -19.570 1.00 23.19 170 PRO U C 1
ATOM 1356 O O . PRO A 1 170 A 35.678 30.435 -19.660 1.00 21.71 170 PRO U O 1
ATOM 1360 N N . HIS A 1 171 B 37.919 30.961 -19.667 1.00 19.80 170 HIS U N 1
ATOM 1361 C CA . HIS A 1 171 B 38.304 29.633 -20.182 1.00 23.87 170 HIS U CA 1
ATOM 1362 C C . HIS A 1 171 B 38.155 28.629 -19.056 1.00 25.05 170 HIS U C 1
ATOM 1363 O O . HIS A 1 171 B 38.244 27.413 -19.344 1.00 21.61 170 HIS U O 1
ATOM 1370 N N . TYR A 1 172 ? 37.923 29.096 -17.826 1.00 19.39 171 TYR U N 1
ATOM 1371 C CA . TYR A 1 172 ? 37.472 28.166 -16.757 1.00 20.51 171 TYR U CA 1
ATOM 1372 C C . TYR A 1 172 ? 35.954 28.205 -16.722 1.00 17.69 171 TYR U C 1
ATOM 1373 O O . TYR A 1 172 ? 35.339 27.745 -17.702 1.00 22.24 171 TYR U O 1
ATOM 1382 N N . TYR A 1 173 ? 35.330 28.830 -15.690 1.00 17.76 172 TYR U N 1
ATOM 1383 C CA . TYR A 1 173 ? 33.920 28.856 -15.568 1.00 20.32 172 TYR U CA 1
ATOM 1384 C C . TYR A 1 173 ? 33.203 30.186 -15.737 1.00 22.20 172 TYR U C 1
ATOM 1385 O O . TYR A 1 173 ? 31.957 30.241 -15.598 1.00 23.51 172 TYR U O 1
ATOM 1394 N N . GLY A 1 174 ? 33.943 31.274 -15.930 1.00 24.23 173 GLY U N 1
ATOM 1395 C CA . GLY A 1 174 ? 33.222 32.595 -16.039 1.00 23.70 173 GLY U CA 1
ATOM 1396 C C . GLY A 1 174 ? 32.396 32.937 -14.813 1.00 26.54 173 GLY U C 1
ATOM 1397 O O . GLY A 1 174 ? 32.801 32.671 -13.652 1.00 26.71 173 GLY U O 1
ATOM 1398 N N . SER A 1 175 ? 31.219 33.514 -15.056 1.00 30.36 174 SER U N 1
ATOM 1399 C CA . SER A 1 175 ? 30.326 33.975 -13.981 1.00 26.93 174 SER U CA 1
ATOM 1400 C C . SER A 1 175 ? 29.556 32.868 -13.314 1.00 29.83 174 SER U C 1
ATOM 1401 O O . SER A 1 175 ? 28.826 33.126 -12.362 1.00 33.07 174 SER U O 1
ATOM 1404 N N . GLU A 1 176 ? 29.724 31.627 -13.811 1.00 25.47 175 GLU U N 1
ATOM 1405 C CA . GLU A 1 176 ? 29.001 30.480 -13.231 1.00 26.89 175 GLU U CA 1
ATOM 1406 C C . GLU A 1 176 ? 29.425 30.231 -11.790 1.00 24.62 175 GLU U C 1
ATOM 1407 O O . GLU A 1 176 ? 28.624 29.699 -10.966 1.00 27.64 175 GLU U O 1
ATOM 1413 N N . VAL A 1 177 ? 30.683 30.564 -11.478 1.00 22.45 176 VAL U N 1
ATOM 1414 C CA . VAL A 1 177 ? 31.216 30.362 -10.092 1.00 22.74 176 VAL U CA 1
ATOM 1415 C C . VAL A 1 177 ? 31.033 31.621 -9.319 1.00 25.93 176 VAL U C 1
ATOM 1416 O O . VAL A 1 177 ? 31.250 32.711 -9.915 1.00 27.35 176 VAL U O 1
ATOM 1420 N N . THR A 1 178 ? 30.610 31.503 -8.034 1.00 21.24 177 THR U N 1
ATOM 1421 C CA . THR A 1 178 ? 30.370 32.694 -7.187 1.00 21.82 177 THR U CA 1
ATOM 1422 C C . THR A 1 178 ? 31.262 32.570 -5.994 1.00 26.84 177 THR U C 1
ATOM 1423 O O . THR A 1 178 ? 31.863 31.547 -5.805 1.00 23.35 177 THR U O 1
ATOM 1427 N N . THR A 1 179 ? 31.318 33.587 -5.144 1.00 25.33 178 THR U N 1
ATOM 1428 C CA . THR A 1 179 ? 32.139 33.485 -3.986 1.00 27.30 178 THR U CA 1
ATOM 1429 C C . THR A 1 179 ? 31.563 32.569 -2.891 1.00 22.82 178 THR U C 1
ATOM 1430 O O . THR A 1 179 ? 32.225 32.347 -1.879 1.00 20.75 178 THR U O 1
ATOM 1434 N N . LYS A 1 180 ? 30.344 32.023 -3.063 1.00 20.90 179 LYS U N 1
ATOM 1435 C CA . LYS A 1 180 ? 29.802 31.027 -2.120 1.00 19.97 179 LYS U CA 1
ATOM 1436 C C . LYS A 1 180 ? 30.162 29.555 -2.597 1.00 16.20 179 LYS U C 1
ATOM 1437 O O . LYS A 1 180 ? 29.658 28.600 -1.965 1.00 17.12 179 LYS U O 1
ATOM 1443 N N . MET A 1 181 ? 31.039 29.475 -3.593 1.00 16.62 180 MET U N 1
ATOM 1444 C CA . MET A 1 181 ? 31.528 28.195 -4.115 1.00 16.94 180 MET U CA 1
ATOM 1445 C C . MET A 1 181 ? 33.035 28.245 -4.047 1.00 17.58 180 MET U C 1
ATOM 1446 O O . MET A 1 181 ? 33.695 29.303 -4.111 1.00 22.62 180 MET U O 1
ATOM 1451 N N . LEU A 1 182 ? 33.640 27.047 -3.986 1.00 15.70 181 LEU U N 1
ATOM 1452 C CA . LEU A 1 182 ? 35.119 26.880 -4.077 1.00 15.43 181 LEU U CA 1
ATOM 1453 C C . LEU A 1 182 ? 35.409 25.956 -5.219 1.00 15.90 181 LEU U C 1
ATOM 1454 O O . LEU A 1 182 ? 34.720 24.943 -5.365 1.00 16.14 181 LEU U O 1
ATOM 1459 N N . CYS A 1 183 ? 36.420 26.253 -6.014 1.00 16.14 182 CYS U N 1
ATOM 1460 C CA . CYS A 1 183 ? 36.880 25.351 -7.109 1.00 15.75 182 CYS U CA 1
ATOM 1461 C C . CYS A 1 183 ? 38.063 24.546 -6.567 1.00 15.85 182 CYS U C 1
ATOM 1462 O O . CYS A 1 183 ? 38.882 25.026 -5.800 1.00 15.35 182 CYS U O 1
ATOM 1465 N N . ALA A 1 184 ? 38.231 23.344 -7.071 1.00 14.25 183 ALA U N 1
ATOM 1466 C CA . ALA A 1 184 ? 39.437 22.552 -6.719 1.00 13.42 183 ALA U CA 1
ATOM 1467 C C . ALA A 1 184 ? 39.645 21.555 -7.833 1.00 13.80 183 ALA U C 1
ATOM 1468 O O . ALA A 1 184 ? 38.666 21.006 -8.421 1.00 14.91 183 ALA U O 1
ATOM 1470 N N . ALA A 1 185 ? 40.900 21.330 -8.191 1.00 13.77 184 ALA U N 1
ATOM 1471 C CA . ALA A 1 185 ? 41.262 20.408 -9.292 1.00 15.04 184 ALA U CA 1
ATOM 1472 C C . ALA A 1 185 ? 42.627 19.878 -9.153 1.00 15.71 184 ALA U C 1
ATOM 1473 O O . ALA A 1 185 ? 43.386 20.355 -8.316 1.00 16.35 184 ALA U O 1
ATOM 1475 N N . ASP A 1 186 ? 42.948 18.894 -9.988 1.00 14.43 185 ASP U N 1
ATOM 1476 C CA . ASP A 1 186 ? 44.298 18.391 -9.953 1.00 15.47 185 ASP U CA 1
ATOM 1477 C C . ASP A 1 186 ? 45.135 19.250 -10.910 1.00 16.55 185 ASP U C 1
ATOM 1478 O O . ASP A 1 186 ? 44.703 19.619 -12.001 1.00 15.43 185 ASP U O 1
ATOM 1483 N N . PRO A 1 187 A 46.586 19.498 -10.772 1.00 21.01 185 PRO U N 1
ATOM 1484 C CA . PRO A 1 187 A 47.283 20.366 -11.732 1.00 18.16 185 PRO U CA 1
ATOM 1485 C C . PRO A 1 187 A 47.335 19.746 -13.141 1.00 19.89 185 PRO U C 1
ATOM 1486 O O . PRO A 1 187 A 47.373 20.434 -14.182 1.00 22.69 185 PRO U O 1
ATOM 1490 N N . GLN A 1 188 B 47.454 18.307 -13.244 1.00 20.30 185 GLN U N 1
ATOM 1491 C CA . GLN A 1 188 B 47.365 17.572 -14.478 1.00 20.86 185 GLN U CA 1
ATOM 1492 C C . GLN A 1 188 B 45.930 17.325 -14.958 1.00 17.72 185 GLN U C 1
ATOM 1493 O O . GLN A 1 188 B 45.763 16.607 -15.981 1.00 16.29 185 GLN U O 1
ATOM 1499 N N . TRP A 1 189 ? 44.877 17.782 -14.222 1.00 18.37 186 TRP U N 1
ATOM 1500 C CA . TRP A 1 189 ? 43.468 17.355 -14.519 1.00 16.65 186 TRP U CA 1
ATOM 1501 C C . TRP A 1 189 ? 43.233 15.887 -14.554 1.00 16.78 186 TRP U C 1
ATOM 1502 O O . TRP A 1 189 ? 42.358 15.399 -15.249 1.00 19.00 186 TRP U O 1
ATOM 1513 N N . LYS A 1 190 ? 43.998 15.100 -13.808 1.00 15.69 187 LYS U N 1
ATOM 1514 C CA . LYS A 1 190 ? 43.877 13.634 -13.980 1.00 17.40 187 LYS U CA 1
ATOM 1515 C C . LYS A 1 190 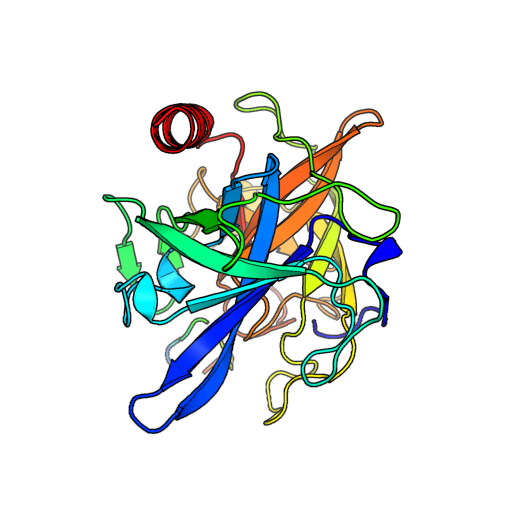? 43.023 12.962 -12.891 1.00 17.57 187 LYS U C 1
ATOM 1516 O O . LYS A 1 190 ? 42.760 11.797 -12.960 1.00 21.09 187 LYS U O 1
ATOM 1522 N N . THR A 1 191 ? 42.514 13.717 -11.920 1.00 15.28 188 THR U N 1
ATOM 1523 C CA . THR A 1 191 ? 41.742 13.130 -10.828 1.00 14.91 188 THR U CA 1
ATOM 1524 C C . THR A 1 191 ? 40.723 14.166 -10.451 1.00 15.19 188 THR U C 1
ATOM 1525 O O . THR A 1 191 ? 40.998 15.365 -10.530 1.00 14.96 188 THR U O 1
ATOM 1529 N N . ASP A 1 192 ? 39.532 13.730 -10.046 1.00 15.22 189 ASP U N 1
ATOM 1530 C CA . ASP A 1 192 ? 38.472 14.673 -9.800 1.00 15.59 189 ASP U CA 1
ATOM 1531 C C . ASP A 1 192 ? 37.284 13.943 -9.182 1.00 14.13 189 ASP U C 1
ATOM 1532 O O . ASP A 1 192 ? 37.282 12.692 -9.142 1.00 13.97 189 ASP U O 1
ATOM 1537 N N . SER A 1 193 ? 36.319 14.724 -8.695 1.00 13.59 190 SER U N 1
ATOM 1538 C CA . SER A 1 193 ? 35.020 14.091 -8.374 1.00 13.38 190 SER U CA 1
ATOM 1539 C C . SER A 1 193 ? 34.228 13.879 -9.684 1.00 13.61 190 SER U C 1
ATOM 1540 O O . SER A 1 193 ? 34.558 14.462 -10.737 1.00 14.61 190 SER U O 1
ATOM 1543 N N . CYS A 1 194 ? 33.263 12.963 -9.645 1.00 12.04 191 CYS U N 1
ATOM 1544 C CA . CYS A 1 194 ? 32.432 12.724 -10.833 1.00 12.18 191 CYS U CA 1
ATOM 1545 C C . CYS A 1 194 ? 31.028 12.382 -10.437 1.00 12.80 191 CYS U C 1
ATOM 1546 O O . CYS A 1 194 ? 30.643 12.514 -9.303 1.00 11.21 191 CYS U O 1
ATOM 1549 N N . GLN A 1 195 ? 30.174 12.053 -11.441 1.00 11.99 192 GLN U N 1
ATOM 1550 C CA . GLN A 1 195 ? 28.766 11.742 -11.191 1.00 13.91 192 GLN U CA 1
ATOM 1551 C C . GLN A 1 195 ? 28.641 10.712 -10.067 1.00 12.82 192 GLN U C 1
ATOM 1552 O O . GLN A 1 195 ? 29.343 9.624 -10.121 1.00 11.96 192 GLN U O 1
ATOM 1558 N N . GLY A 1 196 ? 27.795 10.984 -9.072 1.00 11.42 193 GLY U N 1
ATOM 1559 C CA . GLY A 1 196 ? 27.593 10.121 -7.924 1.00 12.46 193 GLY U CA 1
ATOM 1560 C C . GLY A 1 196 ? 28.453 10.504 -6.712 1.00 12.22 193 GLY U C 1
ATOM 1561 O O . GLY A 1 196 ? 28.183 10.045 -5.614 1.00 13.37 193 GLY U O 1
ATOM 1562 N N . ASP A 1 197 ? 29.368 11.455 -6.907 1.00 10.14 194 ASP U N 1
ATOM 1563 C CA . ASP A 1 197 ? 30.120 11.966 -5.788 1.00 12.23 194 ASP U CA 1
ATOM 1564 C C . ASP A 1 197 ? 29.472 13.172 -5.117 1.00 10.91 194 ASP U C 1
ATOM 1565 O O . ASP A 1 197 ? 29.950 13.657 -4.057 1.00 10.92 194 ASP U O 1
ATOM 1570 N N . SER A 1 198 ? 28.451 13.749 -5.767 1.00 11.66 195 SER U N 1
ATOM 1571 C CA . SER A 1 198 ? 27.876 14.970 -5.202 1.00 11.57 195 SER U CA 1
ATOM 1572 C C . SER A 1 198 ? 27.370 14.720 -3.820 1.00 10.14 195 SER U C 1
ATOM 1573 O O . SER A 1 198 ? 27.005 13.621 -3.393 1.00 11.60 195 SER U O 1
ATOM 1576 N N . GLY A 1 199 ? 27.418 15.797 -3.060 1.00 10.86 196 GLY U N 1
ATOM 1577 C CA . GLY A 1 199 ? 26.950 15.741 -1.646 1.00 10.88 196 GLY U CA 1
ATOM 1578 C C . GLY A 1 199 ? 28.101 15.439 -0.675 1.00 10.87 196 GLY U C 1
ATOM 1579 O O . GLY A 1 199 ? 27.983 15.653 0.579 1.00 11.58 196 GLY U O 1
ATOM 1580 N N . GLY A 1 200 ? 29.140 14.798 -1.218 1.00 11.37 197 GLY U N 1
ATOM 1581 C CA . GLY A 1 200 ? 30.246 14.306 -0.296 1.00 12.68 197 GLY U CA 1
ATOM 1582 C C . GLY A 1 200 ? 31.239 15.360 0.128 1.00 13.61 197 GLY U C 1
ATOM 1583 O O . GLY A 1 200 ? 31.181 16.503 -0.292 1.00 12.82 197 GLY U O 1
ATOM 1584 N N . PRO A 1 201 ? 32.153 14.988 1.034 1.00 11.87 198 PRO U N 1
ATOM 1585 C CA . PRO A 1 201 ? 33.022 15.926 1.662 1.00 11.46 198 PRO U CA 1
ATOM 1586 C C . PRO A 1 201 ? 34.241 16.326 0.840 1.00 12.06 198 PRO U C 1
ATOM 1587 O O . PRO A 1 201 ? 34.890 15.479 0.233 1.00 12.42 198 PRO U O 1
ATOM 1591 N N . LEU A 1 202 ? 34.549 17.612 0.848 1.00 13.81 199 LEU U N 1
ATOM 1592 C CA . LEU A 1 202 ? 35.905 18.155 0.566 1.00 13.25 199 LEU U CA 1
ATOM 1593 C C . LEU A 1 202 ? 36.471 18.542 1.907 1.00 13.74 199 LEU U C 1
ATOM 1594 O O . LEU A 1 202 ? 35.966 19.481 2.587 1.00 13.84 199 LEU U O 1
ATOM 1599 N N . VAL A 1 203 ? 37.502 17.825 2.349 1.00 13.86 200 VAL U N 1
ATOM 1600 C CA . VAL A 1 203 ? 38.099 17.967 3.690 1.00 13.57 200 VAL U CA 1
ATOM 1601 C C . VAL A 1 203 ? 39.510 18.535 3.566 1.00 16.06 200 VAL U C 1
ATOM 1602 O O . VAL A 1 203 ? 40.361 18.045 2.789 1.00 15.53 200 VAL U O 1
ATOM 1606 N N . CYS A 1 204 ? 39.801 19.553 4.369 1.00 14.61 201 CYS U N 1
ATOM 1607 C CA . CYS A 1 204 ? 41.079 20.207 4.336 1.00 16.20 201 CYS U CA 1
ATOM 1608 C C . CYS A 1 204 ? 41.536 20.343 5.759 1.00 19.39 201 CYS U C 1
ATOM 1609 O O . CYS A 1 204 ? 40.711 20.423 6.646 1.00 18.04 201 CYS U O 1
ATOM 1612 N N . SER A 1 205 ? 42.852 20.348 5.974 1.00 19.69 202 SER U N 1
ATOM 1613 C CA . SER A 1 205 ? 43.352 20.305 7.321 1.00 27.17 202 SER U CA 1
ATOM 1614 C C . SER A 1 205 ? 43.658 21.739 7.554 1.00 26.54 202 SER U C 1
ATOM 1615 O O . SER A 1 205 ? 44.459 22.289 6.875 1.00 33.00 202 SER U O 1
ATOM 1618 N N . LEU A 1 206 ? 42.926 22.364 8.470 1.00 37.71 203 LEU U N 1
ATOM 1619 C CA . LEU A 1 206 ? 43.066 23.815 8.722 1.00 40.37 203 LEU U CA 1
ATOM 1620 C C . LEU A 1 206 ? 43.650 23.897 10.129 1.00 43.72 203 LEU U C 1
ATOM 1621 O O . LEU A 1 206 ? 42.967 23.626 11.131 1.00 39.18 203 LEU U O 1
ATOM 1626 N N . GLN A 1 207 ? 44.962 24.155 10.132 1.00 48.82 204 GLN U N 1
ATOM 1627 C CA . GLN A 1 207 ? 45.847 24.090 11.301 1.00 53.06 204 GLN U CA 1
ATOM 1628 C C . GLN A 1 207 ? 45.586 22.872 12.160 1.00 52.73 204 GLN U C 1
ATOM 1629 O O . GLN A 1 207 ? 44.991 22.963 13.232 1.00 56.17 204 GLN U O 1
ATOM 1635 N N . GLY A 1 208 ? 46.024 21.715 11.671 1.00 55.07 205 GLY U N 1
ATOM 1636 C CA . GLY A 1 208 ? 45.806 20.463 12.383 1.00 49.94 205 GLY U CA 1
ATOM 1637 C C . GLY A 1 208 ? 44.383 19.914 12.483 1.00 49.90 205 GLY U C 1
ATOM 1638 O O . GLY A 1 208 ? 44.217 18.706 12.773 1.00 49.84 205 GLY U O 1
ATOM 1639 N N . ARG A 1 209 ? 43.338 20.725 12.233 1.00 36.27 206 ARG U N 1
ATOM 1640 C CA . ARG A 1 209 ? 42.015 20.130 12.431 1.00 29.40 206 ARG U CA 1
ATOM 1641 C C . ARG A 1 209 ? 41.457 19.761 11.049 1.00 23.20 206 ARG U C 1
ATOM 1642 O O . ARG A 1 209 ? 41.452 20.587 10.196 1.00 23.31 206 ARG U O 1
ATOM 1650 N N . MET A 1 210 ? 41.016 18.531 10.878 1.00 23.92 207 MET U N 1
ATOM 1651 C CA . MET A 1 210 ? 40.335 18.144 9.584 1.00 21.66 207 MET U CA 1
ATOM 1652 C C . MET A 1 210 ? 38.992 18.896 9.584 1.00 19.73 207 MET U C 1
ATOM 1653 O O . MET A 1 210 ? 38.271 18.845 10.609 1.00 19.95 207 MET U O 1
ATOM 1658 N N . THR A 1 211 ? 38.708 19.572 8.479 1.00 17.27 208 THR U N 1
ATOM 1659 C CA . THR A 1 211 ? 37.574 20.545 8.420 1.00 15.67 208 THR U CA 1
ATOM 1660 C C . THR A 1 211 ? 36.769 20.256 7.188 1.00 15.30 208 THR U C 1
ATOM 1661 O O . THR A 1 211 ? 37.336 20.015 6.157 1.00 14.55 208 THR U O 1
ATOM 1665 N N . LEU A 1 212 ? 35.459 20.259 7.322 1.00 15.73 209 LEU U N 1
ATOM 1666 C CA . LEU A 1 212 ? 34.576 20.209 6.099 1.00 13.97 209 LEU U CA 1
ATOM 1667 C C . LEU A 1 212 ? 34.572 21.533 5.349 1.00 14.01 209 LEU U C 1
ATOM 1668 O O . LEU A 1 212 ? 33.653 22.388 5.565 1.00 16.39 209 LEU U O 1
ATOM 1673 N N . THR A 1 213 ? 35.519 21.737 4.447 1.00 12.30 210 THR U N 1
ATOM 1674 C CA . THR A 1 213 ? 35.665 22.971 3.754 1.00 11.99 210 THR U CA 1
ATOM 1675 C C . THR A 1 213 ? 34.599 23.069 2.658 1.00 13.80 210 THR U C 1
ATOM 1676 O O . THR A 1 213 ? 34.115 24.179 2.330 1.00 15.21 210 THR U O 1
ATOM 1680 N N . GLY A 1 214 ? 34.244 21.918 2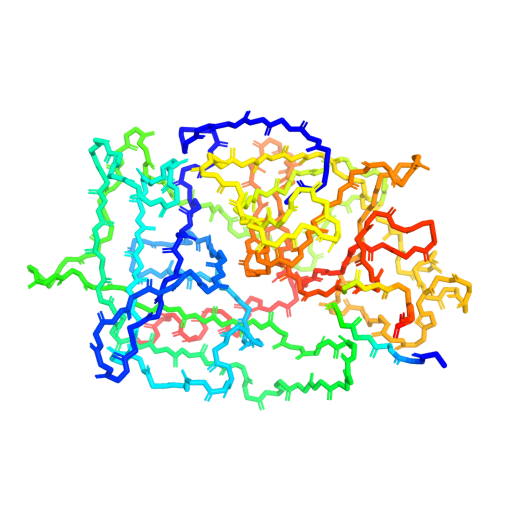.059 1.00 12.25 211 GLY U N 1
ATOM 1681 C CA . GLY A 1 214 ? 33.376 21.991 0.871 1.00 12.22 211 GLY U CA 1
ATOM 1682 C C . GLY A 1 214 ? 32.464 20.711 0.781 1.00 10.49 211 GLY U C 1
ATOM 1683 O O . GLY A 1 214 ? 32.628 19.735 1.495 1.00 12.86 211 GLY U O 1
ATOM 1684 N N . ILE A 1 215 ? 31.444 20.862 -0.073 1.00 12.22 212 ILE U N 1
ATOM 1685 C CA . ILE A 1 215 ? 30.451 19.781 -0.349 1.00 10.13 212 ILE U CA 1
ATOM 1686 C C . ILE A 1 215 ? 30.445 19.692 -1.844 1.00 12.34 212 ILE U C 1
ATOM 1687 O O . ILE A 1 215 ? 30.304 20.692 -2.560 1.00 12.54 212 ILE U O 1
ATOM 1692 N N . VAL A 1 216 ? 30.658 18.480 -2.366 1.00 11.81 213 VAL U N 1
ATOM 1693 C CA . VAL A 1 216 ? 30.765 18.315 -3.853 1.00 11.38 213 VAL U CA 1
ATOM 1694 C C . VAL A 1 216 ? 29.439 18.774 -4.461 1.00 10.20 213 VAL U C 1
ATOM 1695 O O . VAL A 1 216 ? 28.360 18.273 -4.092 1.00 12.03 213 VAL U O 1
ATOM 1699 N N . SER A 1 217 ? 29.538 19.629 -5.464 1.00 11.52 214 SER U N 1
ATOM 1700 C CA . SER A 1 217 ? 28.310 20.222 -6.071 1.00 11.44 214 SER U CA 1
ATOM 1701 C C . SER A 1 217 ? 28.186 20.053 -7.575 1.00 12.82 214 SER U C 1
ATOM 1702 O O . SER A 1 217 ? 27.237 19.441 -8.023 1.00 13.59 214 SER U O 1
ATOM 1705 N N . TRP A 1 218 ? 29.138 20.540 -8.339 1.00 13.71 215 TRP U N 1
ATOM 1706 C CA . TRP A 1 218 ? 29.042 20.482 -9.777 1.00 13.78 215 TRP U CA 1
ATOM 1707 C C . TRP A 1 218 ? 30.353 20.591 -10.497 1.00 15.96 215 TRP U C 1
ATOM 1708 O O . TRP A 1 218 ? 31.351 20.931 -9.946 1.00 14.10 215 TRP U O 1
ATOM 1719 N N . GLY A 1 219 ? 30.284 20.283 -11.773 1.00 12.69 216 GLY U N 1
ATOM 1720 C CA . GLY A 1 219 ? 31.442 20.600 -12.672 1.00 13.67 216 GLY U CA 1
ATOM 1721 C C . GLY A 1 219 ? 31.118 20.270 -14.099 1.00 15.01 216 GLY U C 1
ATOM 1722 O O . GLY A 1 219 ? 30.151 19.539 -14.344 1.00 16.11 216 GLY U O 1
ATOM 1723 N N . ARG A 1 220 ? 31.849 20.831 -15.057 1.00 15.67 217 ARG U N 1
ATOM 1724 C CA . ARG A 1 220 ? 31.632 20.405 -16.423 1.00 15.91 217 ARG U CA 1
ATOM 1725 C C . ARG A 1 220 ? 32.473 19.131 -16.674 1.00 15.13 217 ARG U C 1
ATOM 1726 O O . ARG A 1 220 ? 33.693 19.208 -16.602 1.00 18.02 217 ARG U O 1
ATOM 1734 N N . GLY A 1 221 ? 31.878 18.094 -17.013 1.00 15.80 219 GLY U N 1
ATOM 1735 C CA . GLY A 1 221 ? 32.595 16.827 -17.261 1.00 14.70 219 GLY U CA 1
ATOM 1736 C C . GLY A 1 221 ? 33.156 16.360 -15.959 1.00 15.49 219 GLY U C 1
ATOM 1737 O O . GLY A 1 221 ? 32.708 16.811 -14.892 1.00 17.53 219 GLY U O 1
ATOM 1738 N N . CYS A 1 222 ? 34.174 15.494 -16.023 1.00 14.96 220 CYS U N 1
ATOM 1739 C CA . CYS A 1 222 ? 34.956 15.024 -14.831 1.00 14.82 220 CYS U CA 1
ATOM 1740 C C . CYS A 1 222 ? 36.411 15.031 -15.292 1.00 14.12 220 CYS U C 1
ATOM 1741 O O . CYS A 1 222 ? 36.740 14.441 -16.365 1.00 16.43 220 CYS U O 1
ATOM 1744 N N . ALA A 1 223 ? 37.310 15.548 -14.459 1.00 16.22 221 ALA U N 1
ATOM 1745 C CA . ALA A 1 223 ? 38.718 15.603 -14.777 1.00 17.41 221 ALA U CA 1
ATOM 1746 C C . ALA A 1 223 ? 39.018 16.103 -16.217 1.00 17.92 221 ALA U C 1
ATOM 1747 O O . ALA A 1 223 ? 39.769 15.486 -16.998 1.00 19.91 221 ALA U O 1
ATOM 1749 N N . LEU A 1 224 ? 38.409 17.239 -16.557 1.00 20.84 222 LEU U N 1
ATOM 1750 C CA . LEU A 1 224 ? 38.497 17.841 -17.869 1.00 22.53 222 LEU U CA 1
ATOM 1751 C C . LEU A 1 224 ? 39.329 19.100 -17.619 1.00 19.01 222 LEU U C 1
ATOM 1752 O O . LEU A 1 224 ? 39.058 19.826 -16.695 1.00 20.62 222 LEU U O 1
ATOM 1757 N N . LYS A 1 225 ? 40.363 19.314 -18.429 1.00 20.52 223 LYS U N 1
ATOM 1758 C CA . LYS A 1 225 ? 41.222 20.494 -18.429 1.00 19.42 223 LYS U CA 1
ATOM 1759 C C . LYS A 1 225 ? 40.351 21.804 -18.427 1.00 18.25 223 LYS U C 1
ATOM 1760 O O . LYS A 1 225 ? 39.376 21.935 -19.223 1.00 20.96 223 LYS U O 1
ATOM 1766 N N . ASP A 1 226 A 40.899 22.694 -17.463 1.00 19.14 223 ASP U N 1
ATOM 1767 C CA . ASP A 1 226 A 40.228 23.991 -17.271 1.00 19.79 223 ASP U CA 1
ATOM 1768 C C . ASP A 1 226 A 38.823 23.934 -16.773 1.00 19.09 223 ASP U C 1
ATOM 1769 O O . ASP A 1 226 A 38.114 24.915 -16.828 1.00 22.86 223 ASP U O 1
ATOM 1774 N N . LYS A 1 227 ? 38.399 22.794 -16.179 1.00 17.15 224 LYS U N 1
ATOM 1775 C CA . LYS A 1 227 ? 37.068 22.730 -15.694 1.00 17.65 224 LYS U CA 1
ATOM 1776 C C . LYS A 1 227 ? 37.130 22.069 -14.323 1.00 16.90 224 LYS U C 1
ATOM 1777 O O . LYS A 1 227 ? 36.962 20.828 -14.176 1.00 16.92 224 LYS U O 1
ATOM 1783 N N . PRO A 1 228 ? 37.389 22.868 -13.294 1.00 16.65 225 PRO U N 1
ATOM 1784 C CA . PRO A 1 228 ? 37.489 22.282 -11.972 1.00 15.88 225 PRO U CA 1
ATOM 1785 C C . PRO A 1 228 ? 36.228 21.676 -11.381 1.00 15.21 225 PRO U C 1
ATOM 1786 O O . PRO A 1 228 ? 35.122 21.877 -11.875 1.00 16.33 225 PRO U O 1
ATOM 1790 N N . GLY A 1 229 ? 36.382 20.898 -10.301 1.00 14.60 226 GLY U N 1
ATOM 1791 C CA . GLY A 1 229 ? 35.186 20.598 -9.519 1.00 14.97 226 GLY U CA 1
ATOM 1792 C C . GLY A 1 229 ? 34.810 2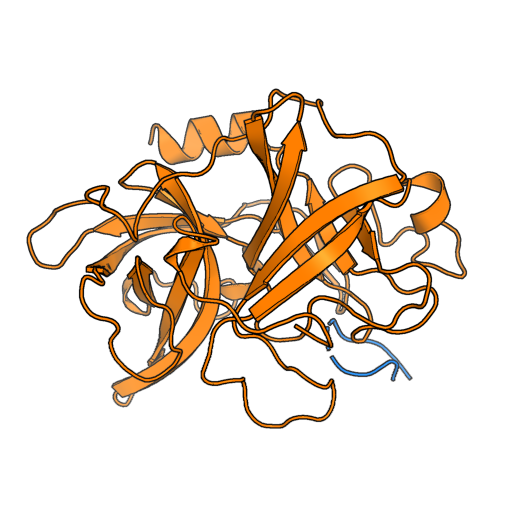1.838 -8.699 1.00 15.17 226 GLY U C 1
ATOM 1793 O O . GLY A 1 229 ? 35.656 22.674 -8.299 1.00 14.46 226 GLY U O 1
ATOM 1794 N N . VAL A 1 230 ? 33.509 21.999 -8.525 1.00 13.20 227 VAL U N 1
ATOM 1795 C CA . VAL A 1 230 ? 32.975 23.103 -7.782 1.00 13.00 227 VAL U CA 1
ATOM 1796 C C . VAL A 1 230 ? 32.195 22.611 -6.573 1.00 12.76 227 VAL U C 1
ATOM 1797 O O . VAL A 1 230 ? 31.529 21.580 -6.629 1.00 13.40 227 VAL U O 1
ATOM 1801 N N . TYR A 1 231 ? 32.461 23.252 -5.437 1.00 14.07 228 TYR U N 1
ATOM 1802 C CA . TYR A 1 231 ? 32.029 22.832 -4.108 1.00 12.60 228 TYR U CA 1
ATOM 1803 C C . TYR A 1 231 ? 31.322 23.932 -3.394 1.00 12.72 228 TYR U C 1
ATOM 1804 O O . TYR A 1 231 ? 31.693 25.081 -3.508 1.00 15.32 228 TYR U O 1
ATOM 1813 N N . THR A 1 232 ? 30.337 23.588 -2.606 1.00 12.59 229 THR U N 1
ATOM 1814 C CA . THR A 1 232 ? 29.659 24.572 -1.803 1.00 12.27 229 THR U CA 1
ATOM 1815 C C . THR A 1 232 ? 30.689 25.003 -0.762 1.00 13.90 229 THR U C 1
ATOM 1816 O O . THR A 1 232 ? 31.279 24.146 -0.073 1.00 13.70 229 THR U O 1
ATOM 1820 N N . ARG A 1 233 ? 30.730 26.299 -0.479 1.00 14.17 230 ARG U N 1
ATOM 1821 C CA . ARG A 1 233 ? 31.782 26.815 0.439 1.00 13.59 230 ARG U CA 1
ATOM 1822 C C . ARG A 1 233 ? 31.099 26.866 1.751 1.00 15.05 230 ARG U C 1
ATOM 1823 O O . ARG A 1 233 ? 30.383 27.873 2.104 1.00 13.72 230 ARG U O 1
ATOM 1831 N N . VAL A 1 234 ? 31.370 25.863 2.580 1.00 13.10 231 VAL U N 1
ATOM 1832 C CA . VAL A 1 234 ? 30.651 25.580 3.871 1.00 13.06 231 VAL U CA 1
ATOM 1833 C C . VAL A 1 234 ? 30.832 26.793 4.843 1.00 14.26 231 VAL U C 1
ATOM 1834 O O . VAL A 1 234 ? 29.911 27.098 5.577 1.00 14.67 231 VAL U O 1
ATOM 1838 N N . SER A 1 235 ? 32.020 27.401 4.830 1.00 13.58 232 SER U N 1
ATOM 1839 C CA . SER A 1 235 ? 32.246 28.509 5.751 1.00 16.06 232 SER U CA 1
ATOM 1840 C C . SER A 1 235 ? 31.366 29.734 5.470 1.00 17.18 232 SER U C 1
ATOM 1841 O O . SER A 1 235 ? 31.446 30.705 6.264 1.00 16.70 232 SER U O 1
ATOM 1844 N N . HIS A 1 236 ? 30.628 29.795 4.343 1.00 14.56 233 HIS U N 1
ATOM 1845 C CA . HIS A 1 236 ? 29.678 30.868 4.093 1.00 17.36 233 HIS U CA 1
ATOM 1846 C C . HIS A 1 236 ? 28.277 30.459 4.443 1.00 17.52 233 HIS U C 1
ATOM 1847 O O . HIS A 1 236 ? 27.361 31.264 4.169 1.00 19.23 233 HIS U O 1
ATOM 1854 N N . PHE A 1 237 ? 28.084 29.309 5.062 1.00 15.65 234 PHE U N 1
ATOM 1855 C CA . PHE A 1 237 ? 26.663 28.897 5.384 1.00 14.78 234 PHE U CA 1
ATOM 1856 C C . PHE A 1 237 ? 26.443 28.546 6.830 1.00 14.20 234 PHE U C 1
ATOM 1857 O O . PHE A 1 237 ? 25.520 27.836 7.172 1.00 15.73 234 PHE U O 1
ATOM 1865 N N . LEU A 1 238 ? 27.328 29.007 7.726 1.00 16.05 235 LEU U N 1
ATOM 1866 C CA . LEU A 1 238 ? 27.217 28.574 9.111 1.00 15.78 235 LEU U CA 1
ATOM 1867 C C . LEU A 1 238 ? 25.902 28.980 9.836 1.00 17.27 235 LEU U C 1
ATOM 1868 O O . LEU A 1 238 ? 25.375 28.226 10.658 1.00 18.98 235 LEU U O 1
ATOM 1873 N N . PRO A 1 239 ? 25.436 30.201 9.545 1.00 18.78 236 PRO U N 1
ATOM 1874 C CA . PRO A 1 239 ? 24.155 30.602 10.179 1.00 22.00 236 PRO U CA 1
ATOM 1875 C C . PRO A 1 239 ? 23.013 29.724 9.745 1.00 20.25 236 PRO U C 1
ATOM 1876 O O . PRO A 1 239 ? 22.263 29.228 10.599 1.00 22.23 236 PRO U O 1
ATOM 1880 N N . TRP A 1 240 ? 22.985 29.442 8.440 1.00 18.58 237 TRP U N 1
ATOM 1881 C CA . TRP A 1 240 ? 21.954 28.510 7.889 1.00 15.57 237 TRP U CA 1
ATOM 1882 C C . TRP A 1 240 ? 22.074 27.176 8.581 1.00 16.11 237 TRP U C 1
ATOM 1883 O O . TRP A 1 240 ? 21.123 26.523 8.991 1.00 18.57 237 TRP U O 1
ATOM 1894 N N . ILE A 1 241 ? 23.319 26.667 8.668 1.00 16.04 238 ILE U N 1
ATOM 1895 C CA . ILE A 1 241 ? 23.498 25.355 9.281 1.00 17.17 238 ILE U CA 1
ATOM 1896 C C . ILE A 1 241 ? 23.105 25.354 10.756 1.00 19.13 238 ILE U C 1
ATOM 1897 O O . ILE A 1 241 ? 22.371 24.470 11.224 1.00 21.11 238 ILE U O 1
ATOM 1902 N N . ARG A 1 242 ? 23.491 26.406 11.454 1.00 20.40 239 ARG U N 1
ATOM 1903 C CA . ARG A 1 242 ? 23.175 26.480 12.913 1.00 24.62 239 ARG U CA 1
ATOM 1904 C C . ARG A 1 242 ? 21.716 26.604 13.142 1.00 24.29 239 ARG U C 1
ATOM 1905 O O . ARG A 1 242 ? 21.202 26.011 14.034 1.00 23.89 239 ARG U O 1
ATOM 1913 N N . SER A 1 243 ? 21.044 27.407 12.349 1.00 25.86 240 SER U N 1
ATOM 1914 C CA . SER A 1 243 ? 19.600 27.483 12.542 1.00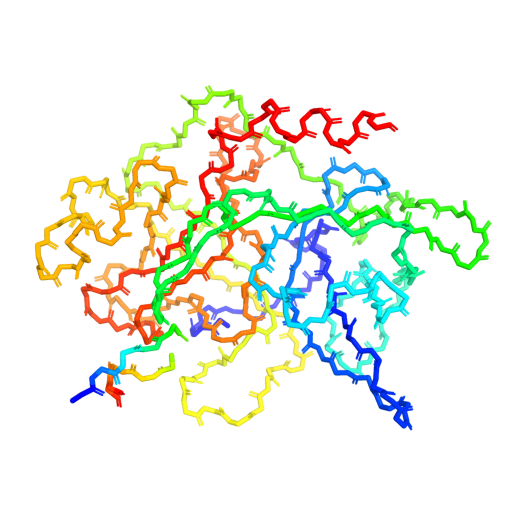 23.68 240 SER U CA 1
ATOM 1915 C C . SER A 1 243 ? 18.843 26.162 12.251 1.00 28.50 240 SER U C 1
ATOM 1916 O O . SER A 1 243 ? 18.033 25.673 13.057 1.00 30.94 240 SER U O 1
ATOM 1919 N N . HIS A 1 244 ? 19.164 25.487 11.180 1.00 21.24 241 HIS U N 1
ATOM 1920 C CA . HIS A 1 244 ? 18.336 24.394 10.734 1.00 21.98 241 HIS U CA 1
ATOM 1921 C C . HIS A 1 244 ? 18.598 23.140 11.516 1.00 27.30 241 HIS U C 1
ATOM 1922 O O . HIS A 1 244 ? 17.811 22.214 11.469 1.00 26.71 241 HIS U O 1
ATOM 1929 N N . THR A 1 245 ? 19.722 23.106 12.207 1.00 28.74 242 THR U N 1
ATOM 1930 C CA . THR A 1 245 ? 20.089 21.914 12.919 1.00 29.24 242 THR U CA 1
ATOM 1931 C C . THR A 1 245 ? 19.650 22.069 14.337 1.00 35.84 242 THR U C 1
ATOM 1932 O O . THR A 1 245 ? 19.418 21.047 15.008 1.00 37.39 242 THR U O 1
ATOM 1936 N N . LYS A 1 246 ? 19.588 23.321 14.831 1.00 48.11 243 LYS U N 1
ATOM 1937 C CA . LYS A 1 246 ? 19.324 23.569 16.269 1.00 52.66 243 LYS U CA 1
ATOM 1938 C C . LYS A 1 246 ? 17.892 23.132 16.416 1.00 57.47 243 LYS U C 1
ATOM 1939 O O . LYS A 1 246 ? 17.504 22.524 17.429 1.00 59.72 243 LYS U O 1
ATOM 1945 N N . GLU A 1 247 ? 17.165 23.444 15.339 1.00 55.24 244 GLU U N 1
ATOM 1946 C CA . GLU A 1 247 ? 15.856 22.945 14.994 1.00 50.29 244 GLU U CA 1
ATOM 1947 C C . GLU A 1 247 ? 15.161 22.360 16.187 1.00 46.50 244 GLU U C 1
ATOM 1948 O O . GLU A 1 247 ? 15.416 21.215 16.532 1.00 63.11 244 GLU U O 1
ATOM 1954 N N . CYS B 2 1 ? 26.561 21.838 -28.656 1.00 59.44 1 CYS P N 1
ATOM 1955 C CA . CYS B 2 1 ? 27.256 21.184 -27.493 1.00 70.51 1 CYS P CA 1
ATOM 1956 C C . CYS B 2 1 ? 26.435 21.052 -26.179 1.00 76.73 1 CYS P C 1
ATOM 1957 O O . CYS B 2 1 ? 26.063 19.927 -25.815 1.00 73.44 1 CYS P O 1
ATOM 1960 N N . PRO B 2 2 ? 26.146 22.190 -25.489 1.00 83.57 2 PRO P N 1
ATOM 1961 C CA . PRO B 2 2 ? 25.774 22.272 -24.059 1.00 89.78 2 PRO P CA 1
ATOM 1962 C C . PRO B 2 2 ? 25.320 20.955 -23.402 1.00 81.17 2 PRO P C 1
ATOM 1963 O O . PRO B 2 2 ? 24.539 20.235 -24.021 1.00 85.43 2 PRO P O 1
ATOM 1967 N N . ALA B 2 3 ? 25.725 20.615 -22.168 1.00 75.11 3 ALA P N 1
ATOM 1968 C CA . ALA B 2 3 ? 26.333 21.418 -21.063 1.00 64.83 3 ALA P CA 1
ATOM 1969 C C . ALA B 2 3 ? 25.554 20.986 -19.799 1.00 61.86 3 ALA P C 1
ATOM 1970 O O . ALA B 2 3 ? 24.492 21.546 -19.478 1.00 60.30 3 ALA P O 1
ATOM 1972 N N . TYR B 2 4 ? 26.054 19.960 -19.113 1.00 47.89 4 TYR P N 1
ATOM 1973 C CA . TYR B 2 4 ? 25.326 19.309 -17.995 1.00 42.20 4 TYR P CA 1
ATOM 1974 C C . TYR B 2 4 ? 26.380 19.129 -16.922 1.00 32.27 4 TYR P C 1
ATOM 1975 O O . TYR B 2 4 ? 27.544 19.237 -17.222 1.00 32.05 4 TYR P O 1
ATOM 1984 N N . SER B 2 5 ? 25.986 18.960 -15.666 1.00 28.11 5 SER P N 1
ATOM 1985 C CA . SER B 2 5 ? 27.015 18.691 -14.640 1.00 22.52 5 SER P CA 1
ATOM 1986 C C . SER B 2 5 ? 27.517 17.258 -14.645 1.00 22.41 5 SER P C 1
ATOM 1987 O O . SER B 2 5 ? 26.707 16.304 -14.644 1.00 25.22 5 SER P O 1
ATOM 1995 N N . TYR B 2 7 ? 28.832 15.311 -16.786 1.00 33.12 7 TYR P N 1
ATOM 1996 C CA . TYR B 2 7 ? 28.914 14.071 -17.644 1.00 34.88 7 TYR P CA 1
ATOM 1997 C C . TYR B 2 7 ? 30.066 14.204 -18.667 1.00 36.23 7 TYR P C 1
ATOM 1998 O O . TYR B 2 7 ? 31.268 13.935 -18.357 1.00 28.79 7 TYR P O 1
ATOM 2007 N N . LEU B 2 8 ? 29.729 14.626 -19.872 1.00 35.16 8 LEU P N 1
ATOM 2008 C CA . LEU B 2 8 ? 30.749 14.980 -20.865 1.00 35.79 8 LEU P CA 1
ATOM 2009 C C . LEU B 2 8 ? 30.939 16.505 -21.052 1.00 32.53 8 LEU P C 1
ATOM 2010 O O . LEU B 2 8 ? 30.163 17.341 -20.539 1.00 34.79 8 LEU P O 1
ATOM 2015 N N . ASP B 2 9 ? 31.969 16.868 -21.809 1.00 33.22 9 ASP P N 1
ATOM 2016 C CA . ASP B 2 9 ? 32.095 18.277 -22.168 1.00 39.27 9 ASP P CA 1
ATOM 2017 C C . ASP B 2 9 ? 30.784 18.735 -22.865 1.00 35.63 9 ASP P C 1
ATOM 2018 O O . ASP B 2 9 ? 30.202 19.781 -22.486 1.00 33.52 9 ASP P O 1
ATOM 2023 N N A CYS B 2 10 ? 30.437 17.970 -23.913 0.50 39.41 10 CYS P N 1
ATOM 2024 N N B CYS B 2 10 ? 30.280 17.946 -23.820 0.50 39.63 10 CYS P N 1
ATOM 2025 C CA A CYS B 2 10 ? 29.252 18.132 -24.757 0.50 41.20 10 CYS P CA 1
ATOM 2026 C CA B CYS B 2 10 ? 29.013 18.267 -24.518 0.50 39.44 10 CYS P CA 1
ATOM 2027 C C A CYS B 2 10 ? 28.407 16.888 -24.644 0.50 40.00 10 CYS P C 1
ATOM 2028 C C B CYS B 2 10 ? 27.806 17.405 -24.107 0.50 36.90 10 CYS P C 1
ATOM 2029 O O A CYS B 2 10 ? 28.803 15.853 -25.154 0.50 36.06 10 CYS P O 1
ATOM 2030 O O B CYS B 2 10 ? 26.655 17.839 -24.180 0.50 30.97 10 CYS P O 1
#

B-factor: mean 23.36, std 12.82, range [9.92, 99.15]